Protein AF-A0A7J9XWD9-F1 (afdb_monomer_lite)

Radius of gyration: 28.14 Å; chains: 1; bounding box: 57×61×74 Å

Foldseek 3Di:
DVVVVVVVVVVVVVQQWDDDDPVPPDDIDHPPPDDDPCVPVVVVVVVVVVVVVVVPDPPPDDPPPDPPPPPPDPPDDPPPPPDPDPPDPDDDPVNDPQDLQKAWQQADPVGTDIDGVLVALEAEQDDDPPPCSLVSVLRRVVSCLVSQAQEAAEWLVCVDCSTNVVSCVVPQVSHNDHHHRDPVSLLVSLVVLVVLLVCQVVVNDPDQGAYEYEHPPVVVCCVDPCVVSNVVSSVSSVPCVSVSNYHYYD

Sequence (250 aa):
MLLLAALSAWLWSRRGLIMPRKTDGALPFQLRTMSADDSRIALAQRQAADVALASQQPVPQSLTWSPRYDYRNQQDIQTAQPAELPSVAPLAFRDLQLDPLSVYLGATEQGPVIRPWDQLLTLAISGQTGSGKTFTATSIVLQSLFAGHQVILCDPHAHNDESLAARLRPVHGLLSRPTAVTDREVAASVEAVERVLRDRAEGRSDDLRPVTLVLDEFSKVMRGSLAETVARILEGVAAEGRKLGVRAIL

pLDDT: mean 77.16, std 20.49, range [33.62, 98.25]

Secondary structure (DSSP, 8-state):
-HHHHHHHHHHHHTTTEEPPPTTS-PPPEEGGG--TTSTTHHHHHHHHHHHHHHTT------------------S-----PPP---------GGG----TTEEEEEEETTEEEEEEGGG-SEE-----TTSSHHHHHHHHHHHHHHTT-EEEEE-TTTTSTTSHHHHTGGGGGGSSSPPB-SHHHHHHHHHHHHHHHHHHHTT-------EEEEETTHHHHTTSTTHHHHHHHHHHHHHHHHHHTEEEE-

Structure (mmCIF, N/CA/C/O backbone):
data_AF-A0A7J9XWD9-F1
#
_entry.id   AF-A0A7J9XWD9-F1
#
loop_
_atom_site.group_PDB
_atom_site.id
_atom_site.type_symbol
_atom_site.label_atom_id
_atom_site.label_alt_id
_atom_site.label_comp_id
_atom_site.label_asym_id
_atom_site.label_entity_id
_atom_site.label_seq_id
_atom_site.pdbx_PDB_ins_code
_atom_site.Cartn_x
_atom_site.Cartn_y
_atom_site.Cartn_z
_atom_site.occupancy
_atom_site.B_iso_or_equiv
_atom_site.auth_seq_id
_atom_site.auth_comp_id
_atom_site.auth_asym_id
_atom_site.auth_atom_id
_atom_site.pdbx_PDB_model_num
ATOM 1 N N . MET A 1 1 ? -18.403 12.033 -38.854 1.00 51.69 1 MET A N 1
ATOM 2 C CA . MET A 1 1 ? -17.413 13.121 -38.638 1.00 51.69 1 MET A CA 1
ATOM 3 C C . MET A 1 1 ? -17.335 14.150 -39.772 1.00 51.69 1 MET A C 1
ATOM 5 O O . MET A 1 1 ? -17.151 15.317 -39.460 1.00 51.69 1 MET A O 1
ATOM 9 N N . LEU A 1 2 ? -17.512 13.789 -41.052 1.00 46.69 2 LEU A N 1
ATOM 10 C CA . LEU A 1 2 ? -17.419 14.739 -42.183 1.00 46.69 2 LEU A CA 1
ATOM 11 C C . LEU A 1 2 ? -18.504 15.841 -42.202 1.00 46.69 2 LEU A C 1
ATOM 13 O O . LEU A 1 2 ? -18.213 16.978 -42.560 1.00 46.69 2 LEU A O 1
ATOM 17 N N . LEU A 1 3 ? -19.723 15.549 -41.735 1.00 42.97 3 LEU A N 1
ATOM 18 C CA . LEU A 1 3 ? -20.836 16.516 -41.697 1.00 42.97 3 LEU A CA 1
ATOM 19 C C . LEU A 1 3 ? -20.657 17.644 -40.660 1.00 42.97 3 LEU A C 1
ATOM 21 O O . LEU A 1 3 ? -21.024 18.783 -40.930 1.00 42.97 3 LEU A O 1
ATOM 25 N N . LEU A 1 4 ? -20.028 17.365 -39.512 1.00 49.81 4 LEU A N 1
ATOM 26 C CA . LEU A 1 4 ? -19.753 18.367 -38.466 1.00 49.81 4 LEU A CA 1
ATOM 27 C C . LEU A 1 4 ? -18.641 19.350 -38.871 1.00 49.81 4 LEU A C 1
ATOM 29 O O . LEU A 1 4 ? -18.699 20.522 -38.508 1.00 49.81 4 LEU A O 1
ATOM 33 N N . ALA A 1 5 ? -17.663 18.895 -39.660 1.00 54.84 5 ALA A N 1
ATOM 34 C CA . ALA A 1 5 ? -16.595 19.746 -40.190 1.00 54.84 5 ALA A CA 1
ATOM 35 C C . ALA A 1 5 ? -17.082 20.667 -41.324 1.00 54.84 5 ALA A C 1
ATOM 37 O O . ALA A 1 5 ? -16.643 21.810 -41.429 1.00 54.84 5 ALA A O 1
ATOM 38 N N . ALA A 1 6 ? -18.023 20.196 -42.149 1.00 55.19 6 ALA A N 1
ATOM 39 C CA . ALA A 1 6 ? -18.622 21.009 -43.206 1.00 55.19 6 ALA A CA 1
ATOM 40 C C . ALA A 1 6 ? -19.555 22.097 -42.640 1.00 55.19 6 ALA A C 1
ATOM 42 O O . ALA A 1 6 ? -19.533 23.236 -43.110 1.00 55.19 6 ALA A O 1
ATOM 43 N N . LEU A 1 7 ? -20.325 21.779 -41.590 1.00 53.91 7 LEU A N 1
ATOM 44 C CA . LEU A 1 7 ? -21.228 22.739 -40.948 1.00 53.91 7 LEU A CA 1
ATOM 45 C C . LEU A 1 7 ? -20.462 23.854 -40.215 1.00 53.91 7 LEU A C 1
ATOM 47 O O . LEU A 1 7 ? -20.861 25.019 -40.274 1.00 53.91 7 LEU A O 1
ATOM 51 N N . SER A 1 8 ? -19.339 23.521 -39.566 1.00 57.66 8 SER A N 1
ATOM 52 C CA . SER A 1 8 ? -18.476 24.511 -38.915 1.00 57.66 8 SER A CA 1
ATOM 53 C C . SER A 1 8 ? -17.755 25.393 -39.936 1.00 57.66 8 SER A C 1
ATOM 55 O O . SER A 1 8 ? -17.785 26.610 -39.800 1.00 57.66 8 SER A O 1
ATOM 57 N N . ALA A 1 9 ? -17.215 24.845 -41.026 1.00 58.03 9 ALA A N 1
ATOM 58 C CA . ALA A 1 9 ? -16.616 25.663 -42.084 1.00 58.03 9 ALA A CA 1
ATOM 59 C C . ALA A 1 9 ? -17.626 26.655 -42.707 1.00 58.03 9 ALA A C 1
ATOM 61 O O . ALA A 1 9 ? -17.302 27.822 -42.945 1.00 58.03 9 ALA A O 1
ATOM 62 N N . TRP A 1 10 ? -18.878 26.224 -42.902 1.00 64.25 10 TRP A N 1
ATOM 63 C CA . TRP A 1 10 ? -19.932 27.064 -43.473 1.00 64.25 10 TRP A CA 1
ATOM 64 C C . TRP A 1 10 ? -20.366 28.210 -42.541 1.00 64.25 10 TRP A C 1
ATOM 66 O O . TRP A 1 10 ? -20.401 29.368 -42.969 1.00 64.25 10 TRP A O 1
ATOM 76 N N . LEU A 1 11 ? -20.617 27.922 -41.256 1.00 57.50 11 LEU A N 1
ATOM 77 C CA . LEU A 1 11 ? -21.014 28.915 -40.240 1.00 57.50 11 LEU A CA 1
ATOM 78 C C . LEU A 1 11 ? -19.964 30.019 -40.027 1.00 57.50 11 LEU A C 1
ATOM 80 O O . LEU A 1 11 ? -20.313 31.149 -39.679 1.00 57.50 11 LEU A O 1
ATOM 84 N N . TRP A 1 12 ? -18.688 29.710 -40.252 1.00 59.16 12 TRP A N 1
ATOM 85 C CA . TRP A 1 12 ? -17.579 30.634 -40.018 1.00 59.16 12 TRP A CA 1
ATOM 86 C C . TRP A 1 12 ? -17.291 31.518 -41.235 1.00 59.16 12 TRP A C 1
ATOM 88 O O . TRP A 1 12 ? -17.016 32.709 -41.066 1.00 59.16 12 TRP A O 1
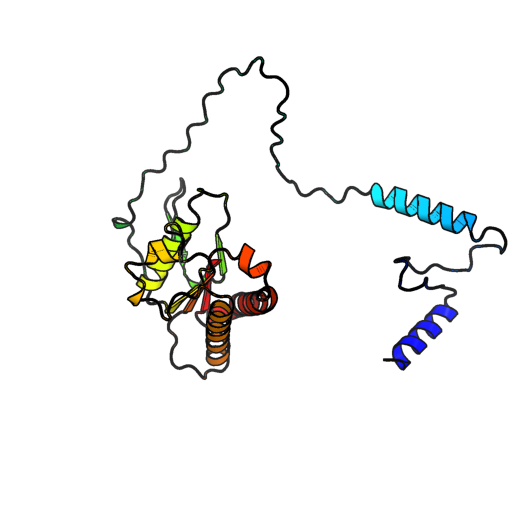ATOM 98 N N . SER A 1 13 ? -17.483 30.996 -42.455 1.00 59.72 13 SER A N 1
ATOM 99 C CA . SER A 1 13 ? -17.384 31.801 -43.684 1.00 59.72 13 SER A CA 1
ATOM 100 C C . SER A 1 13 ? -18.395 32.957 -43.705 1.00 59.72 13 SER A C 1
ATOM 102 O O . SER A 1 13 ? -18.056 34.074 -44.092 1.00 59.72 13 SER A O 1
ATOM 104 N N . ARG A 1 14 ? -19.606 32.747 -43.162 1.00 61.81 14 ARG A N 1
ATOM 105 C CA . ARG A 1 14 ? -20.630 33.799 -43.018 1.00 61.81 14 ARG A CA 1
ATOM 106 C C . ARG A 1 14 ? -20.246 34.916 -42.043 1.00 61.81 14 ARG A C 1
ATOM 108 O O . ARG A 1 14 ? -20.834 35.991 -42.109 1.00 61.81 14 ARG A O 1
ATOM 115 N N . ARG A 1 15 ? -19.273 34.688 -41.154 1.00 60.34 15 ARG A N 1
ATOM 116 C CA . ARG A 1 15 ? -18.757 35.686 -40.199 1.00 60.34 15 ARG A CA 1
ATOM 117 C C . ARG A 1 15 ? -17.450 36.344 -40.656 1.00 60.34 15 ARG A C 1
ATOM 119 O O . ARG A 1 15 ? -16.897 37.151 -39.914 1.00 60.34 15 ARG A O 1
ATOM 126 N N . GLY A 1 16 ? -16.969 36.023 -41.861 1.00 58.38 16 GLY A N 1
ATOM 127 C CA . GLY A 1 16 ? -15.747 36.600 -42.426 1.00 58.38 16 GLY A CA 1
ATOM 128 C C . GLY A 1 16 ? -14.473 36.221 -41.667 1.00 58.38 16 GLY A C 1
ATOM 129 O O . GLY A 1 16 ? -13.523 36.994 -41.681 1.00 58.38 16 GLY A O 1
ATOM 130 N N . LEU A 1 17 ? -14.462 35.078 -40.975 1.00 55.97 17 LEU A N 1
ATOM 131 C CA . LEU A 1 17 ? -13.309 34.563 -40.231 1.00 55.97 17 LEU A CA 1
ATOM 132 C C . LEU A 1 17 ? -12.547 33.541 -41.085 1.00 55.97 17 LEU A C 1
ATOM 134 O O . LEU A 1 17 ? -13.162 32.603 -41.594 1.00 55.97 17 LEU A O 1
ATOM 138 N N . ILE A 1 18 ? -11.223 33.683 -41.209 1.00 65.06 18 ILE A N 1
ATOM 139 C CA . ILE A 1 18 ? -10.358 32.654 -41.812 1.00 65.06 18 ILE A CA 1
ATOM 140 C C . ILE A 1 18 ? -9.718 31.820 -40.703 1.00 65.06 18 ILE A C 1
ATOM 142 O O . ILE A 1 18 ? -9.152 32.360 -39.754 1.00 65.06 18 ILE A O 1
ATOM 146 N N . MET A 1 19 ? -9.798 30.496 -40.846 1.00 58.03 19 MET A N 1
ATOM 147 C CA . MET A 1 19 ? -9.053 29.549 -40.020 1.00 58.03 19 MET A CA 1
ATOM 148 C C . MET A 1 19 ? -7.677 29.277 -40.645 1.00 58.03 19 MET A C 1
ATOM 150 O O . MET A 1 19 ? -7.616 28.927 -41.828 1.00 58.03 19 MET A O 1
ATOM 154 N N . PRO A 1 20 ? -6.581 29.387 -39.881 1.00 60.12 20 PRO A N 1
ATOM 155 C CA . PRO A 1 20 ? -5.271 28.926 -40.327 1.00 60.12 20 PRO A CA 1
ATOM 156 C C . PRO A 1 20 ? -5.228 27.391 -40.403 1.00 60.12 20 PRO A C 1
ATOM 158 O O . PRO A 1 20 ? -6.076 26.688 -39.842 1.00 60.12 20 PRO A O 1
ATOM 161 N N . ARG A 1 21 ? -4.252 26.845 -41.138 1.00 57.81 21 ARG A N 1
ATOM 162 C CA . ARG A 1 21 ? -4.077 25.389 -41.239 1.00 57.81 21 ARG A CA 1
ATOM 163 C C . ARG A 1 21 ? -3.773 24.818 -39.850 1.00 57.81 21 ARG A C 1
ATOM 165 O O . ARG A 1 21 ? -3.043 25.416 -39.067 1.00 57.81 21 ARG A O 1
ATOM 172 N N . LYS A 1 22 ? -4.330 23.635 -39.556 1.00 53.09 22 LYS A N 1
ATOM 173 C CA . LYS A 1 22 ? -4.248 22.957 -38.243 1.00 53.09 22 LYS A CA 1
ATOM 174 C C . LYS A 1 22 ? -2.826 22.781 -37.691 1.00 53.09 22 LYS A C 1
ATOM 176 O O . LYS A 1 22 ? -2.683 22.544 -36.500 1.00 53.09 22 LYS A O 1
ATOM 181 N N . THR A 1 23 ? -1.806 22.857 -38.536 1.00 46.03 23 THR A N 1
ATOM 182 C CA . THR A 1 23 ? -0.396 22.697 -38.168 1.00 46.03 23 THR A CA 1
ATOM 183 C C . THR A 1 23 ? 0.209 23.919 -37.485 1.00 46.03 23 THR A C 1
ATOM 185 O O . THR A 1 23 ? 1.231 23.779 -36.825 1.00 46.03 23 THR A O 1
ATOM 188 N N . ASP A 1 24 ? -0.418 25.092 -37.593 1.00 56.03 24 ASP A N 1
ATOM 189 C CA . ASP A 1 24 ? 0.285 26.355 -37.340 1.00 56.03 24 ASP A CA 1
ATOM 190 C C . ASP A 1 24 ? -0.111 27.003 -35.999 1.00 56.03 24 ASP A C 1
ATOM 192 O O . ASP A 1 24 ? 0.369 28.082 -35.666 1.00 56.03 24 ASP A O 1
ATOM 196 N N . GLY A 1 25 ? -1.012 26.375 -35.230 1.00 51.47 25 GLY A N 1
ATOM 197 C CA . GLY A 1 25 ? -1.416 26.812 -33.882 1.00 51.47 25 GLY A CA 1
ATOM 198 C C . GLY A 1 25 ? -2.098 28.187 -33.791 1.00 51.47 25 GLY A C 1
ATOM 199 O O . GLY A 1 25 ? -2.440 28.629 -32.698 1.00 51.47 25 GLY A O 1
ATOM 200 N N . ALA A 1 26 ? -2.304 28.871 -34.916 1.00 54.28 26 ALA A N 1
ATOM 201 C CA . ALA A 1 26 ? -2.820 30.231 -34.941 1.00 54.28 26 ALA A CA 1
ATOM 202 C C . ALA A 1 26 ? -4.341 30.292 -34.694 1.00 54.28 26 ALA A C 1
ATOM 204 O O . ALA A 1 26 ? -5.101 29.394 -35.066 1.00 54.28 26 ALA A O 1
ATOM 205 N N . LEU A 1 27 ? -4.795 31.382 -34.069 1.00 57.03 27 LEU A N 1
ATOM 206 C CA . LEU A 1 27 ? -6.212 31.636 -33.814 1.00 57.03 27 LEU A CA 1
ATOM 207 C C . LEU A 1 27 ? -6.900 32.257 -35.050 1.00 57.03 27 LEU A C 1
ATOM 209 O O . LEU A 1 27 ? -6.267 33.005 -35.800 1.00 57.03 27 LEU A O 1
ATOM 213 N N . PRO A 1 28 ? -8.194 31.973 -35.283 1.00 59.91 28 PRO A N 1
ATOM 214 C CA . PRO A 1 28 ? -8.951 32.553 -36.393 1.00 59.91 28 PRO A CA 1
ATOM 215 C C . PRO A 1 28 ? -9.163 34.066 -36.232 1.00 59.91 28 PRO A C 1
ATOM 217 O O . PRO A 1 28 ? -9.452 34.544 -35.136 1.00 59.91 28 PRO A O 1
ATOM 220 N N . PHE A 1 29 ? -9.094 34.816 -37.338 1.00 61.91 29 PHE A N 1
ATOM 221 C CA . PHE A 1 29 ? -9.234 36.283 -37.353 1.00 61.91 29 PHE A CA 1
ATOM 222 C C . PHE A 1 29 ? -10.165 36.784 -38.474 1.00 61.91 29 PHE A C 1
ATOM 224 O O . PHE A 1 29 ? -10.409 36.075 -39.454 1.00 61.91 29 PHE A O 1
ATOM 231 N N . GLN A 1 30 ? -10.746 37.984 -38.305 1.00 57.84 30 GLN A N 1
ATOM 232 C CA . GLN A 1 30 ? -11.754 38.554 -39.217 1.00 57.84 30 GLN A CA 1
ATOM 233 C C . GLN A 1 30 ? -11.115 39.306 -40.391 1.00 57.84 30 GLN A C 1
ATOM 235 O O . GLN A 1 30 ? -10.259 40.163 -40.197 1.00 57.84 30 GLN A O 1
ATOM 240 N N . LEU A 1 31 ? -11.595 39.042 -41.608 1.00 50.00 31 LEU A N 1
ATOM 241 C CA . LEU A 1 31 ? -11.065 39.600 -42.857 1.00 50.00 31 LEU A CA 1
ATOM 242 C C . LEU A 1 31 ? -11.444 41.067 -43.113 1.00 50.00 31 LEU A C 1
ATOM 244 O O . LEU A 1 31 ? -10.899 41.701 -44.010 1.00 50.00 31 LEU A O 1
ATOM 248 N N . ARG A 1 32 ? -12.412 41.616 -42.370 1.00 48.25 32 ARG A N 1
ATOM 249 C CA . ARG A 1 32 ? -13.052 42.904 -42.696 1.00 48.25 32 ARG A CA 1
ATOM 250 C C . ARG A 1 32 ? -12.204 44.152 -42.426 1.00 48.25 32 ARG A C 1
ATOM 252 O O . ARG A 1 32 ? -12.685 45.251 -42.674 1.00 48.25 32 ARG A O 1
ATOM 259 N N . THR A 1 33 ? -10.971 44.010 -41.951 1.00 50.22 33 THR A N 1
ATOM 260 C CA . THR A 1 33 ? -10.128 45.143 -41.535 1.00 50.22 33 THR A CA 1
ATOM 261 C C . THR A 1 33 ? -8.899 45.400 -42.413 1.00 50.22 33 THR A C 1
ATOM 263 O O . THR A 1 33 ? -8.059 46.187 -41.992 1.00 50.22 33 THR A O 1
ATOM 266 N N . MET A 1 34 ? -8.726 44.772 -43.587 1.00 49.97 34 MET A N 1
ATOM 267 C CA . MET A 1 34 ? -7.463 44.905 -44.347 1.00 49.97 34 MET A CA 1
ATOM 268 C C . MET A 1 34 ? -7.657 45.023 -45.867 1.00 49.97 34 MET A C 1
ATOM 270 O O . MET A 1 34 ? -8.419 44.261 -46.460 1.00 49.97 34 MET A O 1
ATOM 274 N N . SER A 1 35 ? -6.955 45.979 -46.490 1.00 51.91 35 SER A N 1
ATOM 275 C CA . SER A 1 35 ? -6.802 46.107 -47.946 1.00 51.91 35 SER A CA 1
ATOM 276 C C . SER A 1 35 ? -5.762 45.107 -48.476 1.00 51.91 35 SER A C 1
ATOM 278 O O . SER A 1 35 ? -4.935 44.585 -47.728 1.00 51.91 35 SER A O 1
ATOM 280 N N . ALA A 1 36 ? -5.851 44.786 -49.769 1.00 55.78 36 ALA A N 1
ATOM 281 C CA . ALA A 1 36 ? -5.285 43.572 -50.358 1.00 55.78 36 ALA A CA 1
ATOM 282 C C . ALA A 1 36 ? -3.741 43.478 -50.381 1.00 55.78 36 ALA A C 1
ATOM 284 O O . ALA A 1 36 ? -3.225 42.359 -50.398 1.00 55.78 36 ALA A O 1
ATOM 285 N N . ASP A 1 37 ? -3.005 44.590 -50.301 1.00 54.66 37 ASP A N 1
ATOM 286 C CA . ASP A 1 37 ? -1.550 44.590 -50.541 1.00 54.66 37 ASP A CA 1
ATOM 287 C C . ASP A 1 37 ? -0.671 44.470 -49.276 1.00 54.66 37 ASP A C 1
ATOM 289 O O . ASP A 1 37 ? 0.462 44.001 -49.362 1.00 54.66 37 ASP A O 1
ATOM 293 N N . ASP A 1 38 ? -1.199 44.741 -48.076 1.00 53.09 38 ASP A N 1
ATOM 294 C CA . ASP A 1 38 ? -0.419 44.713 -46.816 1.00 53.09 38 ASP A CA 1
ATOM 295 C C . ASP A 1 38 ? -0.468 43.362 -46.069 1.00 53.09 38 ASP A C 1
ATOM 297 O O . ASP A 1 38 ? 0.056 43.193 -44.962 1.00 53.09 38 ASP A O 1
ATOM 301 N N . SER A 1 39 ? -1.098 42.359 -46.681 1.00 57.09 39 SER A N 1
ATOM 302 C CA . SER A 1 39 ? -1.611 41.158 -46.010 1.00 57.09 39 SER A CA 1
ATOM 303 C C . SER A 1 39 ? -0.550 40.191 -45.466 1.00 57.09 39 SER A C 1
ATOM 305 O O . SER A 1 39 ? -0.852 39.405 -44.570 1.00 57.09 39 SER A O 1
ATOM 307 N N . ARG A 1 40 ? 0.703 40.249 -45.936 1.00 53.53 40 ARG A N 1
ATOM 308 C CA . ARG A 1 40 ? 1.789 39.383 -45.427 1.00 53.53 40 ARG A CA 1
ATOM 309 C C . ARG A 1 40 ? 2.661 40.056 -44.375 1.00 53.53 40 ARG A C 1
ATOM 311 O O . ARG A 1 40 ? 3.033 39.413 -43.397 1.00 53.53 40 ARG A O 1
ATOM 318 N N . ILE A 1 41 ? 2.954 41.342 -44.551 1.00 54.66 41 ILE A N 1
ATOM 319 C CA . ILE A 1 41 ? 3.830 42.094 -43.644 1.00 54.66 41 ILE A CA 1
ATOM 320 C C . ILE A 1 41 ? 3.073 42.417 -42.356 1.00 54.66 41 ILE A C 1
ATOM 322 O O . ILE A 1 41 ? 3.589 42.165 -41.269 1.00 54.66 41 ILE A O 1
ATOM 326 N N . ALA A 1 42 ? 1.818 42.859 -42.454 1.00 55.41 42 ALA A N 1
ATOM 327 C CA . ALA A 1 42 ? 1.020 43.165 -41.274 1.00 55.41 42 ALA A CA 1
ATOM 328 C C . ALA A 1 42 ? 0.650 41.904 -40.468 1.00 55.41 42 ALA A C 1
ATOM 330 O O . ALA A 1 42 ? 0.594 41.962 -39.242 1.00 55.41 42 ALA A O 1
ATOM 331 N N . LEU A 1 43 ? 0.469 40.745 -41.120 1.00 58.41 43 LEU A N 1
ATOM 332 C CA . LEU A 1 43 ? 0.254 39.467 -40.428 1.00 58.41 43 LEU A CA 1
ATOM 333 C C . LEU A 1 43 ? 1.520 39.011 -39.683 1.00 58.41 43 LEU A C 1
ATOM 335 O O . LEU A 1 43 ? 1.434 38.627 -38.519 1.00 58.41 43 LEU A O 1
ATOM 339 N N . ALA A 1 44 ? 2.693 39.119 -40.318 1.00 56.47 44 ALA A N 1
ATOM 340 C CA . ALA A 1 44 ? 3.974 38.774 -39.701 1.00 56.47 44 ALA A CA 1
ATOM 341 C C . ALA A 1 44 ? 4.337 39.717 -38.539 1.00 56.47 44 ALA A C 1
ATOM 343 O O . ALA A 1 44 ? 4.799 39.261 -37.497 1.00 56.47 44 ALA A O 1
ATOM 344 N N . GLN A 1 45 ? 4.078 41.021 -38.678 1.00 60.81 45 GLN A N 1
ATOM 345 C CA . GLN A 1 45 ? 4.316 42.003 -37.615 1.00 60.81 45 GLN A CA 1
ATOM 346 C C . GLN A 1 45 ? 3.367 41.816 -36.430 1.00 60.81 45 GLN A C 1
ATOM 348 O O . GLN A 1 45 ? 3.790 41.946 -35.284 1.00 60.81 45 GLN A O 1
ATOM 353 N N . ARG A 1 46 ? 2.104 41.454 -36.682 1.00 58.81 46 ARG A N 1
ATOM 354 C CA . ARG A 1 46 ? 1.133 41.182 -35.616 1.00 58.81 46 ARG A CA 1
ATOM 355 C C . ARG A 1 46 ? 1.437 39.869 -34.893 1.00 58.81 46 ARG A C 1
ATOM 357 O O . ARG A 1 46 ? 1.406 39.848 -33.672 1.00 58.81 46 ARG A O 1
ATOM 364 N N . GLN A 1 47 ? 1.853 38.825 -35.616 1.00 62.22 47 GLN A N 1
ATOM 365 C CA . GLN A 1 47 ? 2.354 37.587 -35.006 1.00 62.22 47 GLN A CA 1
ATOM 366 C C . GLN A 1 47 ? 3.629 37.819 -34.183 1.00 62.22 47 GLN A C 1
ATOM 368 O O . GLN A 1 47 ? 3.750 37.276 -33.090 1.00 62.22 47 GLN A O 1
ATOM 373 N N . ALA A 1 48 ? 4.556 38.655 -34.660 1.00 56.41 48 ALA A N 1
ATOM 374 C CA . ALA A 1 48 ? 5.751 39.018 -33.899 1.00 56.41 48 ALA A CA 1
ATOM 375 C C . ALA A 1 48 ? 5.409 39.819 -32.628 1.00 56.41 48 ALA A C 1
ATOM 377 O O . ALA A 1 48 ? 5.999 39.575 -31.577 1.00 56.41 48 ALA A O 1
ATOM 378 N N . ALA A 1 49 ? 4.428 40.725 -32.698 1.00 57.53 49 ALA A N 1
ATOM 379 C CA . ALA A 1 49 ? 3.946 41.478 -31.543 1.00 57.53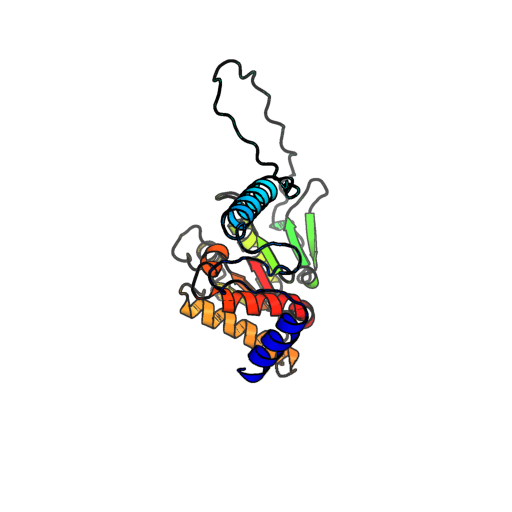 49 ALA A CA 1
ATOM 380 C C . ALA A 1 49 ? 3.209 40.585 -30.528 1.00 57.53 49 ALA A C 1
ATOM 382 O O . ALA A 1 49 ? 3.455 40.706 -29.331 1.00 57.53 49 ALA A O 1
ATOM 383 N N . ASP A 1 50 ? 2.379 39.645 -30.986 1.00 54.91 50 ASP A N 1
ATOM 384 C CA . ASP A 1 50 ? 1.645 38.718 -30.115 1.00 54.91 50 ASP A CA 1
ATOM 385 C C . ASP A 1 50 ? 2.581 37.697 -29.441 1.00 54.91 50 ASP A C 1
ATOM 387 O O . ASP A 1 50 ? 2.397 37.382 -28.267 1.00 54.91 50 ASP A O 1
ATOM 391 N N . VAL A 1 51 ? 3.642 37.237 -30.118 1.00 55.56 51 VAL A N 1
ATOM 392 C CA . VAL A 1 51 ? 4.697 36.395 -29.513 1.00 55.56 51 VAL A CA 1
ATOM 393 C C . VAL A 1 51 ? 5.547 37.192 -28.512 1.00 55.56 51 VAL A C 1
ATOM 395 O O . VAL A 1 51 ? 5.923 36.666 -27.460 1.00 55.56 51 VAL A O 1
ATOM 398 N N . ALA A 1 52 ? 5.809 38.474 -28.780 1.00 50.53 52 ALA A N 1
ATOM 399 C CA . ALA A 1 52 ? 6.515 39.360 -27.852 1.00 50.53 52 ALA A CA 1
ATOM 400 C C . ALA A 1 52 ? 5.668 39.718 -26.613 1.00 50.53 52 ALA A C 1
ATOM 402 O O . ALA A 1 52 ? 6.210 39.866 -25.522 1.00 50.53 52 ALA A O 1
ATOM 403 N N . LEU A 1 53 ? 4.340 39.795 -26.748 1.00 49.09 53 LEU A N 1
ATOM 404 C CA . LEU A 1 53 ? 3.405 40.003 -25.634 1.00 49.09 53 LEU A CA 1
ATOM 405 C C . LEU A 1 53 ? 3.137 38.716 -24.840 1.00 49.09 53 LEU A C 1
ATOM 407 O O . LEU A 1 53 ? 3.072 38.757 -23.612 1.00 49.09 53 LEU A O 1
ATOM 411 N N . ALA A 1 54 ? 3.041 37.561 -25.506 1.00 48.00 54 ALA A N 1
ATOM 412 C CA . ALA A 1 54 ? 2.872 36.262 -24.850 1.00 48.00 54 ALA A CA 1
ATOM 413 C C . ALA A 1 54 ? 4.114 35.837 -24.050 1.00 48.00 54 ALA A C 1
ATOM 415 O O . ALA A 1 54 ? 3.989 35.155 -23.036 1.00 48.00 54 ALA A O 1
ATOM 416 N N . SER A 1 55 ? 5.306 36.285 -24.455 1.00 44.88 55 SER A N 1
ATOM 417 C CA . SER A 1 55 ? 6.547 36.086 -23.694 1.00 44.88 55 SER A CA 1
ATOM 418 C C . SER A 1 55 ? 6.714 37.055 -22.512 1.00 44.88 55 SER A C 1
ATOM 420 O O . SER A 1 55 ? 7.652 36.897 -21.732 1.00 44.88 55 SER A O 1
ATOM 422 N N . GLN A 1 56 ? 5.794 38.013 -22.332 1.00 44.16 56 GLN A N 1
ATOM 423 C CA . GLN A 1 56 ? 5.835 39.017 -21.263 1.00 44.16 56 GLN A CA 1
ATOM 424 C C . GLN A 1 56 ? 4.671 38.956 -20.270 1.00 44.16 56 GLN A C 1
ATOM 426 O O . GLN A 1 56 ? 4.634 39.782 -19.361 1.00 44.16 56 GLN A O 1
ATOM 431 N N . GLN A 1 57 ? 3.739 38.001 -20.367 1.00 35.84 57 GLN A N 1
ATOM 432 C CA . GLN A 1 57 ? 2.784 37.815 -19.273 1.00 35.84 57 GLN A CA 1
ATOM 433 C C . GLN A 1 57 ? 3.464 37.067 -18.120 1.00 35.84 57 GLN A C 1
ATOM 435 O O . GLN A 1 57 ? 3.785 35.886 -18.278 1.00 35.84 57 GLN A O 1
ATOM 440 N N . PRO A 1 58 ? 3.675 37.698 -16.947 1.00 44.81 58 PRO A N 1
ATOM 441 C CA . PRO A 1 58 ? 4.011 36.947 -15.756 1.00 44.81 58 PRO A CA 1
ATOM 442 C C . PRO A 1 58 ? 2.776 36.117 -15.410 1.00 44.81 58 PRO A C 1
ATOM 444 O O . PRO A 1 58 ? 1.835 36.600 -14.782 1.00 44.81 58 PRO A O 1
ATOM 447 N N . VAL A 1 59 ? 2.765 34.851 -15.832 1.00 44.09 59 VAL A N 1
ATOM 448 C CA . VAL A 1 59 ? 1.982 33.829 -15.134 1.00 44.09 59 VAL A CA 1
ATOM 449 C C . VAL A 1 59 ? 2.335 34.024 -13.660 1.00 44.09 59 VAL A C 1
ATOM 451 O O . VAL A 1 59 ? 3.538 34.072 -13.377 1.00 44.09 59 VAL A O 1
ATOM 454 N N . PRO A 1 60 ? 1.365 34.243 -12.749 1.00 39.84 60 PRO A N 1
ATOM 455 C CA . PRO A 1 60 ? 1.668 34.473 -11.345 1.00 39.84 60 PRO A CA 1
ATOM 456 C C . PRO A 1 60 ? 2.552 33.319 -10.913 1.00 39.84 60 PRO A C 1
ATOM 458 O O . PRO A 1 60 ? 2.119 32.165 -10.919 1.00 39.84 60 PRO A O 1
ATOM 461 N N . GLN A 1 61 ? 3.833 33.625 -10.692 1.00 43.78 61 GLN A N 1
ATOM 462 C CA . GLN A 1 61 ? 4.797 32.602 -10.372 1.00 43.78 61 GLN A CA 1
ATOM 463 C C . GLN A 1 61 ? 4.254 31.959 -9.113 1.00 43.78 61 GLN A C 1
ATOM 465 O O . GLN A 1 61 ? 4.043 32.634 -8.104 1.00 43.78 61 GLN A O 1
ATOM 470 N N . SER A 1 62 ? 3.980 30.658 -9.202 1.00 42.44 62 SER A N 1
ATOM 471 C CA . SER A 1 62 ? 3.982 29.790 -8.037 1.00 42.44 62 SER A CA 1
ATOM 472 C C . SER A 1 62 ? 5.046 30.327 -7.090 1.00 42.44 62 SER A C 1
ATOM 474 O O . SER A 1 62 ? 6.185 30.513 -7.536 1.00 42.44 62 SER A O 1
ATOM 476 N N . LEU A 1 63 ? 4.681 30.613 -5.840 1.00 39.25 63 LEU A N 1
ATOM 477 C CA . LEU A 1 63 ? 5.640 30.838 -4.765 1.00 39.25 63 LEU A CA 1
ATOM 478 C C . LEU A 1 63 ? 6.448 29.545 -4.611 1.00 39.25 63 LEU A C 1
ATOM 480 O O . LEU A 1 63 ? 6.198 28.715 -3.745 1.00 39.25 63 LEU A O 1
ATOM 484 N N . THR A 1 64 ? 7.384 29.342 -5.528 1.00 39.84 64 THR A N 1
ATOM 485 C CA . THR A 1 64 ? 8.392 28.309 -5.465 1.00 39.84 64 THR A CA 1
ATOM 486 C C . THR A 1 64 ? 9.465 28.922 -4.599 1.00 39.84 64 THR A C 1
ATOM 488 O O . THR A 1 64 ? 10.331 29.660 -5.068 1.00 39.84 64 THR A O 1
ATOM 491 N N . TRP A 1 65 ? 9.363 28.662 -3.301 1.00 37.91 65 TRP A N 1
ATOM 492 C CA . TRP A 1 65 ? 10.500 28.819 -2.419 1.00 37.91 65 TRP A CA 1
ATOM 493 C C . TRP A 1 65 ? 11.559 27.808 -2.864 1.00 37.91 65 TRP A C 1
ATOM 495 O O . TRP A 1 65 ? 11.513 26.632 -2.516 1.00 37.91 65 TRP A O 1
ATOM 505 N N . SER A 1 66 ? 12.483 28.266 -3.700 1.00 35.53 66 SER A N 1
ATOM 506 C CA . SER A 1 66 ? 13.678 27.524 -4.072 1.00 35.53 66 SER A CA 1
ATOM 507 C C . SER A 1 66 ? 14.848 28.308 -3.494 1.00 35.53 66 SER A C 1
ATOM 509 O O . SER A 1 66 ? 15.190 29.351 -4.059 1.00 35.53 66 SER A O 1
ATOM 511 N N . PRO A 1 67 ? 15.454 27.885 -2.371 1.00 37.03 67 PRO A N 1
ATOM 512 C CA . PRO A 1 67 ? 16.675 28.517 -1.906 1.00 37.03 67 PRO A CA 1
ATOM 513 C C . PRO A 1 67 ? 17.738 28.266 -2.976 1.00 37.03 67 PRO A C 1
ATOM 515 O O . PRO A 1 67 ? 18.241 27.155 -3.142 1.00 37.03 67 PRO A O 1
ATOM 518 N N . ARG A 1 68 ? 18.025 29.292 -3.778 1.00 33.62 68 ARG A N 1
ATOM 519 C CA . ARG A 1 68 ? 19.196 29.296 -4.644 1.00 33.62 68 ARG A CA 1
ATOM 520 C C . ARG A 1 68 ? 20.379 29.555 -3.727 1.00 33.62 68 ARG A C 1
ATOM 522 O O . ARG A 1 68 ? 20.579 30.681 -3.287 1.00 33.62 68 ARG A O 1
ATOM 529 N N . TYR A 1 69 ? 21.131 28.508 -3.412 1.00 39.28 69 TYR A N 1
ATOM 530 C CA . TYR A 1 69 ? 22.475 28.685 -2.885 1.00 39.28 69 TYR A CA 1
ATOM 531 C C . TYR A 1 69 ? 23.329 29.230 -4.027 1.00 39.28 69 TYR A C 1
ATOM 533 O O . TYR A 1 69 ? 23.787 28.482 -4.890 1.00 39.28 69 TYR A O 1
ATOM 541 N N . ASP A 1 70 ? 23.476 30.552 -4.069 1.00 34.69 70 ASP A N 1
ATOM 542 C CA . ASP A 1 70 ? 24.505 31.189 -4.876 1.00 34.69 70 ASP A CA 1
ATOM 543 C C . ASP A 1 70 ? 25.856 30.760 -4.290 1.00 34.69 70 ASP A C 1
ATOM 545 O O . ASP A 1 70 ? 26.261 31.198 -3.213 1.00 34.69 70 ASP A O 1
ATOM 549 N N . TYR A 1 71 ? 26.557 29.862 -4.982 1.00 40.97 71 TYR A N 1
ATOM 550 C CA . TYR A 1 71 ? 27.973 29.593 -4.731 1.00 40.97 71 TYR A CA 1
ATOM 551 C C . TYR A 1 71 ? 28.784 30.780 -5.267 1.00 40.97 71 TYR A C 1
ATOM 553 O O . TYR A 1 71 ? 29.472 30.697 -6.285 1.00 40.97 71 TYR A O 1
ATOM 561 N N . ARG A 1 72 ? 28.664 31.933 -4.608 1.00 41.31 72 ARG A N 1
ATOM 562 C CA . ARG A 1 72 ? 29.466 33.116 -4.903 1.00 41.31 72 ARG A CA 1
ATOM 563 C C . ARG A 1 72 ? 29.850 33.802 -3.598 1.00 41.31 72 ARG A C 1
ATOM 565 O O . ARG A 1 72 ? 29.003 34.331 -2.894 1.00 41.31 72 ARG A O 1
ATOM 572 N N . ASN A 1 73 ? 31.159 33.789 -3.359 1.00 36.09 73 ASN A N 1
ATOM 573 C CA . ASN A 1 73 ? 31.921 34.322 -2.228 1.00 36.09 73 ASN A CA 1
ATOM 574 C C . ASN A 1 73 ? 32.072 33.387 -1.023 1.00 36.09 73 ASN A C 1
ATOM 576 O O . ASN A 1 73 ? 31.234 33.275 -0.140 1.00 36.09 73 ASN A O 1
ATOM 580 N N . GLN A 1 74 ? 33.244 32.756 -0.997 1.00 46.38 74 GLN A N 1
ATOM 581 C CA . GLN A 1 74 ? 33.784 31.923 0.071 1.00 46.38 74 GLN A CA 1
ATOM 582 C C . GLN A 1 74 ? 34.542 32.757 1.127 1.00 46.38 74 GLN A C 1
ATOM 584 O O . GLN A 1 74 ? 35.496 32.274 1.730 1.00 46.38 74 GLN A O 1
ATOM 589 N N . GLN A 1 75 ? 34.171 34.021 1.332 1.00 51.00 75 GLN A N 1
ATOM 590 C CA . GLN A 1 75 ? 34.801 34.896 2.321 1.00 51.00 75 GLN A CA 1
ATOM 591 C C . GLN A 1 75 ? 33.694 35.561 3.145 1.00 51.00 75 GLN A C 1
ATOM 593 O O . GLN A 1 75 ? 32.807 36.192 2.580 1.00 51.00 75 GLN A O 1
ATOM 598 N N . ASP A 1 76 ? 33.758 35.331 4.459 1.00 48.22 76 ASP A N 1
ATOM 599 C CA . ASP A 1 76 ? 32.846 35.759 5.532 1.00 48.22 76 ASP A CA 1
ATOM 600 C C . ASP A 1 76 ? 31.572 34.925 5.765 1.00 48.22 76 ASP A C 1
ATOM 602 O O . ASP A 1 76 ? 30.458 35.439 5.830 1.00 48.22 76 ASP A O 1
ATOM 606 N N . ILE A 1 77 ? 31.736 33.620 6.021 1.00 48.19 77 ILE A N 1
ATOM 607 C CA . ILE A 1 77 ? 30.742 32.867 6.804 1.00 48.19 77 ILE A CA 1
ATOM 608 C C . ILE A 1 77 ? 31.085 33.058 8.285 1.00 48.19 77 ILE A C 1
ATOM 610 O O . ILE A 1 77 ? 31.887 32.317 8.854 1.00 48.19 77 ILE A O 1
ATOM 614 N N . GLN A 1 78 ? 30.470 34.057 8.921 1.00 52.16 78 GLN A N 1
ATOM 615 C CA . GLN A 1 78 ? 30.243 33.995 10.363 1.00 52.16 78 GLN A CA 1
ATOM 616 C C . GLN A 1 78 ? 29.368 32.771 10.632 1.00 52.16 78 GLN A C 1
ATOM 618 O O . GLN A 1 78 ? 28.308 32.605 10.030 1.00 52.16 78 GLN A O 1
ATOM 623 N N . THR A 1 79 ? 29.853 31.887 11.497 1.00 47.38 79 THR A N 1
ATOM 624 C CA . THR A 1 79 ? 29.214 30.642 11.919 1.00 47.38 79 THR A CA 1
ATOM 625 C C . THR A 1 79 ? 27.853 30.950 12.545 1.00 47.38 79 THR A C 1
ATOM 627 O O . THR A 1 79 ? 27.740 31.162 13.750 1.00 47.38 79 THR A O 1
ATOM 630 N N . ALA A 1 80 ? 26.801 31.005 11.727 1.00 52.81 80 ALA A N 1
ATOM 631 C CA . ALA A 1 80 ? 25.438 30.971 12.222 1.00 52.81 80 ALA A CA 1
ATOM 632 C C . ALA A 1 80 ? 25.247 29.609 12.897 1.00 52.81 80 ALA A C 1
ATOM 634 O O . ALA A 1 80 ? 25.347 28.560 12.256 1.00 52.81 80 ALA A O 1
ATOM 635 N N . GLN A 1 81 ? 25.055 29.641 14.212 1.00 47.94 81 GLN A N 1
ATOM 636 C CA . GLN A 1 81 ? 24.753 28.475 15.029 1.00 47.94 81 GLN A CA 1
ATOM 637 C C . GLN A 1 81 ? 23.540 27.759 14.404 1.00 47.94 81 GLN A C 1
ATOM 639 O O . GLN A 1 81 ? 22.527 28.422 14.158 1.00 47.94 81 GLN A O 1
ATOM 644 N N . PRO A 1 82 ? 23.631 26.458 14.060 1.00 52.50 82 PRO A N 1
ATOM 645 C CA . PRO A 1 82 ? 22.506 25.746 13.469 1.00 52.50 82 PRO A CA 1
ATOM 646 C C . PRO A 1 82 ? 21.318 25.850 14.421 1.00 52.50 82 PRO A C 1
ATOM 648 O O . PRO A 1 82 ? 21.468 25.595 15.615 1.00 52.50 82 PRO A O 1
ATOM 651 N N . ALA A 1 83 ? 20.164 26.271 13.896 1.00 58.06 83 ALA A N 1
ATOM 652 C CA . ALA A 1 83 ? 18.925 26.301 14.657 1.00 58.06 83 ALA A CA 1
ATOM 653 C C . ALA A 1 83 ? 18.732 24.924 15.304 1.00 58.06 83 ALA A C 1
ATOM 655 O O . ALA A 1 83 ? 18.706 23.911 14.600 1.00 58.06 83 ALA A O 1
ATOM 656 N N . GLU A 1 84 ? 18.672 24.888 16.636 1.00 47.81 84 GLU A N 1
ATOM 657 C CA . GLU A 1 84 ? 18.394 23.663 17.374 1.00 47.81 84 GLU A CA 1
ATOM 658 C C . GLU A 1 84 ? 17.043 23.140 16.889 1.00 47.81 84 GLU A C 1
ATOM 660 O O . GLU A 1 84 ? 16.008 23.784 17.071 1.00 47.81 84 GLU A O 1
ATOM 665 N N . LEU A 1 85 ? 17.060 21.998 16.197 1.00 50.47 85 LEU A N 1
ATOM 666 C CA . LEU A 1 85 ? 15.826 21.315 15.844 1.00 50.47 85 LEU A CA 1
ATOM 667 C C . LEU A 1 85 ? 15.100 20.996 17.157 1.00 50.47 85 LEU A C 1
ATOM 669 O O . LEU A 1 85 ? 15.747 20.507 18.089 1.00 50.47 85 LEU A O 1
ATOM 673 N N . PRO A 1 86 ? 13.786 21.255 17.251 1.00 53.28 86 PRO A N 1
ATOM 674 C CA . PRO A 1 86 ? 13.015 20.904 18.430 1.00 53.28 86 PRO A CA 1
ATOM 675 C C . PRO A 1 86 ? 13.234 19.421 18.735 1.00 53.28 86 PRO A C 1
ATOM 677 O O . PRO A 1 86 ? 12.963 18.542 17.913 1.00 53.28 86 PRO A O 1
ATOM 680 N N . SER A 1 87 ? 13.783 19.151 19.919 1.00 51.06 87 SER A N 1
ATOM 681 C CA . SER A 1 87 ? 13.987 17.802 20.433 1.00 51.06 87 SER A CA 1
ATOM 682 C C . SER A 1 87 ? 12.619 17.206 20.755 1.00 51.06 87 SER A C 1
ATOM 684 O O . SER A 1 87 ? 12.090 17.362 21.856 1.00 51.06 87 SER A O 1
ATOM 686 N N . VAL A 1 88 ? 11.998 16.561 19.768 1.00 57.72 88 VAL A N 1
ATOM 687 C CA . VAL A 1 88 ? 10.827 15.722 20.015 1.00 57.72 88 VAL A CA 1
ATOM 688 C C . VAL A 1 88 ? 11.337 14.502 20.772 1.00 57.72 88 VAL A C 1
ATOM 690 O O . VAL A 1 88 ? 12.138 13.731 20.238 1.00 57.72 88 VAL A O 1
ATOM 693 N N . ALA A 1 89 ? 10.912 14.341 22.028 1.00 55.28 89 ALA A N 1
ATOM 694 C CA . ALA A 1 89 ? 11.252 13.163 22.816 1.00 55.28 89 ALA A CA 1
ATOM 695 C C . ALA A 1 89 ? 10.915 11.903 21.993 1.00 55.28 89 ALA A C 1
ATOM 697 O O . ALA A 1 89 ? 9.793 11.803 21.485 1.00 55.28 89 ALA A O 1
ATOM 698 N N . PRO A 1 90 ? 11.862 10.965 21.808 1.00 57.03 90 PRO A N 1
ATOM 699 C CA . PRO A 1 90 ? 11.637 9.808 20.961 1.00 57.03 90 PRO A CA 1
ATOM 700 C C . PRO A 1 90 ? 10.546 8.946 21.589 1.00 57.03 90 PRO A C 1
ATOM 702 O O . PRO A 1 90 ? 10.768 8.254 22.581 1.00 57.03 90 PRO A O 1
ATOM 705 N N . LEU A 1 91 ? 9.349 9.002 21.012 1.00 59.91 91 LEU A N 1
ATOM 706 C CA . LEU A 1 91 ? 8.265 8.115 21.385 1.00 59.91 91 LEU A CA 1
ATOM 707 C C . LEU A 1 91 ? 8.578 6.748 20.774 1.00 59.91 91 LEU A C 1
ATOM 709 O O . LEU A 1 91 ? 8.614 6.598 19.551 1.00 59.91 91 LEU A O 1
ATOM 713 N N . ALA A 1 92 ? 8.897 5.761 21.613 1.00 65.94 92 ALA A N 1
ATOM 714 C CA . ALA A 1 92 ? 9.227 4.440 21.106 1.00 65.94 92 ALA A CA 1
ATOM 715 C C . ALA A 1 92 ? 7.958 3.776 20.561 1.00 65.94 92 ALA A C 1
ATOM 717 O O . ALA A 1 92 ? 6.895 3.844 21.171 1.00 65.94 92 ALA A O 1
ATOM 718 N N . PHE A 1 93 ? 8.071 3.082 19.427 1.00 63.28 93 PHE A N 1
ATOM 719 C CA . PHE A 1 93 ? 6.923 2.440 18.776 1.00 63.28 93 PHE A CA 1
ATOM 720 C C . PHE A 1 93 ? 6.179 1.454 19.697 1.00 63.28 93 PHE A C 1
ATOM 722 O O . PHE A 1 93 ? 4.969 1.313 19.599 1.00 63.28 93 PHE A O 1
ATOM 729 N N . ARG A 1 94 ? 6.889 0.812 20.636 1.00 64.94 94 ARG A N 1
ATOM 730 C CA . ARG A 1 94 ? 6.307 -0.080 21.659 1.00 64.94 94 ARG A CA 1
ATOM 731 C C . ARG A 1 94 ? 5.370 0.618 22.648 1.00 64.94 94 ARG A C 1
ATOM 733 O O . ARG A 1 94 ? 4.542 -0.049 23.255 1.00 64.94 94 ARG A O 1
ATOM 740 N N . ASP A 1 95 ? 5.524 1.927 22.814 1.00 69.94 95 ASP A N 1
ATOM 741 C CA . ASP A 1 95 ? 4.741 2.727 23.752 1.00 69.94 95 ASP A CA 1
ATOM 742 C C . ASP A 1 95 ? 3.500 3.323 23.060 1.00 69.94 95 ASP A C 1
ATOM 744 O O . ASP A 1 95 ? 2.637 3.908 23.715 1.00 69.94 95 ASP A O 1
ATOM 748 N N . LEU A 1 96 ? 3.376 3.148 21.734 1.00 71.94 96 LEU A N 1
ATOM 749 C CA . LEU A 1 96 ? 2.156 3.461 20.998 1.00 71.94 96 LEU A CA 1
ATOM 750 C C . LEU A 1 96 ? 1.097 2.400 21.287 1.00 71.94 96 LEU A C 1
ATOM 752 O O . LEU A 1 96 ? 1.209 1.247 20.871 1.00 71.94 96 LEU A O 1
ATOM 756 N N . GLN A 1 97 ? 0.013 2.817 21.935 1.00 78.31 97 GLN A N 1
ATOM 757 C CA . GLN A 1 97 ? -1.230 2.055 21.925 1.00 78.31 97 GLN A CA 1
ATOM 758 C C . GLN A 1 97 ? -1.877 2.210 20.547 1.00 78.31 97 GLN A C 1
ATOM 760 O O . GLN A 1 97 ? -2.569 3.188 20.274 1.00 78.31 97 GLN A O 1
ATOM 765 N N . LEU A 1 98 ? -1.585 1.265 19.655 1.00 81.44 98 LEU A N 1
ATOM 766 C CA . LEU A 1 98 ? -2.165 1.232 18.318 1.00 81.44 98 LEU A CA 1
ATOM 767 C C . LEU A 1 98 ? -3.602 0.705 18.391 1.00 81.44 98 LEU A C 1
ATOM 769 O O . LEU A 1 98 ? -3.836 -0.436 18.788 1.00 81.44 98 LEU A O 1
ATOM 773 N N . ASP A 1 99 ? -4.556 1.535 17.980 1.00 86.69 99 ASP A N 1
ATOM 774 C CA . ASP A 1 99 ? -5.941 1.132 17.733 1.00 86.69 99 ASP A CA 1
ATOM 775 C C . ASP A 1 99 ? -6.061 0.614 16.285 1.00 86.69 99 ASP A C 1
ATOM 777 O O . ASP A 1 99 ? -5.717 1.368 15.369 1.00 86.69 99 ASP A O 1
ATOM 781 N N . PRO A 1 100 ? -6.564 -0.618 16.046 1.00 88.62 100 PRO A N 1
ATOM 782 C CA . PRO A 1 100 ? -6.814 -1.165 14.707 1.00 88.62 100 PRO A CA 1
ATOM 783 C C . PRO A 1 100 ? -7.652 -0.269 13.783 1.00 88.62 100 PRO A C 1
ATOM 785 O O . PRO A 1 100 ? -7.556 -0.389 12.563 1.00 88.62 100 PRO A O 1
ATOM 788 N N . LEU A 1 101 ? -8.467 0.638 14.329 1.00 90.00 101 LEU A N 1
ATOM 789 C CA . LEU A 1 101 ? -9.286 1.575 13.553 1.00 90.00 101 LEU A CA 1
ATOM 790 C C . LEU A 1 101 ? -8.530 2.845 13.128 1.00 90.00 101 LEU A C 1
ATOM 792 O O . LEU A 1 101 ? -9.055 3.663 12.364 1.00 90.00 101 LEU A O 1
ATOM 796 N N . SER A 1 102 ? -7.286 2.999 13.578 1.00 92.31 102 SER A N 1
ATOM 797 C CA . SER A 1 102 ? -6.470 4.187 13.370 1.00 92.31 102 SER A CA 1
ATOM 798 C C . SER A 1 102 ? -5.061 3.858 12.881 1.00 92.31 102 SER A C 1
ATOM 800 O O . SER A 1 102 ? -4.592 2.722 12.927 1.00 92.31 102 SER A O 1
ATOM 802 N N . VAL A 1 103 ? -4.374 4.892 12.414 1.00 93.25 103 VAL A N 1
ATOM 803 C CA . VAL A 1 103 ? -2.994 4.835 11.959 1.00 93.25 103 VAL A CA 1
ATOM 804 C C . VAL A 1 103 ? -2.208 6.003 12.525 1.00 93.25 103 VAL A C 1
ATOM 806 O O . VAL A 1 103 ? -2.625 7.164 12.479 1.00 93.25 103 VAL A O 1
ATOM 809 N N . TYR A 1 104 ? -1.045 5.672 13.061 1.00 92.94 104 TYR A N 1
ATOM 810 C CA . TYR A 1 104 ? -0.024 6.589 13.521 1.00 92.94 104 TYR A CA 1
ATOM 811 C C . TYR A 1 104 ? 0.864 7.021 12.349 1.00 92.94 104 TYR A C 1
ATOM 813 O O . TYR A 1 104 ? 1.482 6.189 11.677 1.00 92.94 104 TYR A O 1
ATOM 821 N N . LEU A 1 105 ? 0.943 8.334 12.126 1.00 91.88 105 LEU A N 1
ATOM 822 C CA . LEU A 1 105 ? 1.689 8.960 11.030 1.00 91.88 105 LEU A CA 1
ATOM 823 C C . LEU A 1 105 ? 3.020 9.579 11.466 1.00 91.88 105 LEU A C 1
ATOM 825 O O . LEU A 1 105 ? 3.824 9.953 10.616 1.00 91.88 105 LEU A O 1
ATOM 829 N N . GLY A 1 106 ? 3.259 9.697 12.770 1.00 90.12 106 GLY A N 1
ATOM 830 C CA . GLY A 1 106 ? 4.454 10.325 13.324 1.00 90.12 106 GLY A CA 1
ATOM 831 C C . GLY A 1 106 ? 4.135 11.178 14.544 1.00 90.12 106 GLY A C 1
ATOM 832 O O . GLY A 1 106 ? 3.044 11.105 15.106 1.00 90.12 106 GLY A O 1
ATOM 833 N N . ALA A 1 107 ? 5.090 12.001 14.962 1.00 88.62 107 ALA A N 1
ATOM 834 C CA . ALA A 1 107 ? 4.921 12.947 16.056 1.00 88.62 107 ALA A CA 1
ATOM 835 C C . ALA A 1 107 ? 5.327 14.354 15.613 1.00 88.62 107 ALA A C 1
ATOM 837 O O . ALA A 1 107 ? 6.224 14.530 14.792 1.00 88.62 107 ALA A O 1
ATOM 838 N N . THR A 1 108 ? 4.648 15.342 16.178 1.00 88.19 108 THR A N 1
ATOM 839 C CA . THR A 1 108 ? 4.980 16.767 16.080 1.00 88.19 108 THR A CA 1
ATOM 840 C C . THR A 1 108 ? 5.312 17.290 17.475 1.00 88.19 108 THR A C 1
ATOM 842 O O . THR A 1 108 ? 5.172 16.564 18.459 1.00 88.19 108 THR A O 1
ATOM 845 N N . GLU A 1 109 ? 5.671 18.567 17.593 1.00 86.00 109 GLU A N 1
ATOM 846 C CA . GLU A 1 109 ? 5.790 19.243 18.896 1.00 86.00 109 GLU A CA 1
ATOM 847 C C . GLU A 1 109 ? 4.494 19.173 19.723 1.00 86.00 109 GLU A C 1
ATOM 849 O O . GLU A 1 109 ? 4.533 19.174 20.949 1.00 86.00 109 GLU A O 1
ATOM 854 N N . GLN A 1 110 ? 3.341 19.060 19.056 1.00 88.00 110 GLN A N 1
ATOM 855 C CA . GLN A 1 110 ? 2.026 18.941 19.690 1.00 88.00 110 GLN A CA 1
ATOM 856 C C . GLN A 1 110 ? 1.693 17.502 20.117 1.00 88.00 110 GLN A C 1
ATOM 858 O O . GLN A 1 110 ? 0.628 17.256 20.680 1.00 88.00 110 GLN A O 1
ATOM 863 N N . GLY A 1 111 ? 2.589 16.547 19.850 1.00 84.75 111 GLY A N 1
ATOM 864 C CA . GLY A 1 111 ? 2.414 15.136 20.172 1.00 84.75 111 GLY A CA 1
ATOM 865 C C . GLY A 1 111 ? 2.130 14.250 18.951 1.00 84.75 111 GLY A C 1
ATOM 866 O O . GLY A 1 111 ? 2.410 14.638 17.808 1.00 84.75 111 GLY A O 1
ATOM 867 N N . PRO A 1 112 ? 1.634 13.019 19.179 1.00 89.12 112 PRO A N 1
ATOM 868 C CA . PRO A 1 112 ? 1.448 12.025 18.130 1.00 89.12 112 PRO A CA 1
ATOM 869 C C . PRO A 1 112 ? 0.348 12.431 17.140 1.00 89.12 112 PRO A C 1
ATOM 871 O O . PRO A 1 112 ? -0.736 12.872 17.517 1.00 89.12 112 PRO A O 1
ATOM 874 N N . VAL A 1 113 ? 0.610 12.220 15.853 1.00 90.81 113 VAL A N 1
ATOM 875 C CA . VAL A 1 113 ? -0.355 12.405 14.770 1.00 90.81 113 VAL A CA 1
ATOM 876 C C . VAL A 1 113 ? -0.983 11.055 14.459 1.00 90.81 113 VAL A C 1
ATOM 878 O O . VAL A 1 113 ? -0.379 10.211 13.801 1.00 90.81 113 VAL A O 1
ATOM 881 N N . ILE A 1 114 ? -2.209 10.859 14.939 1.00 91.88 114 ILE A N 1
ATOM 882 C CA . ILE A 1 114 ? -3.010 9.653 14.705 1.00 91.88 114 ILE A CA 1
ATOM 883 C C . ILE A 1 114 ? -4.256 10.044 13.911 1.00 91.88 114 ILE A C 1
ATOM 885 O O . ILE A 1 114 ? -4.870 11.088 14.170 1.00 91.88 114 ILE A O 1
ATOM 889 N N . ARG A 1 115 ? -4.624 9.235 12.916 1.00 92.94 115 ARG A N 1
ATOM 890 C CA . ARG A 1 115 ? -5.821 9.442 12.092 1.00 92.94 115 ARG A CA 1
ATOM 891 C C . ARG A 1 115 ? -6.615 8.146 11.945 1.00 92.94 115 ARG A C 1
ATOM 893 O O . ARG A 1 115 ? -6.009 7.084 11.894 1.00 92.94 115 ARG A O 1
ATOM 900 N N . PRO A 1 116 ? -7.951 8.204 11.855 1.00 91.94 116 PRO A N 1
ATOM 901 C CA . PRO A 1 116 ? -8.748 7.059 11.432 1.00 91.94 116 PRO A CA 1
ATOM 902 C C . PRO A 1 116 ? -8.357 6.590 10.024 1.00 91.94 116 PRO A C 1
ATOM 904 O O . PRO A 1 116 ? -8.049 7.412 9.156 1.00 91.94 116 PRO A O 1
ATOM 907 N N . TRP A 1 117 ? -8.426 5.284 9.762 1.00 90.62 117 TRP A N 1
ATOM 908 C CA . TRP A 1 117 ? -8.125 4.744 8.428 1.00 90.62 117 TRP A CA 1
ATOM 909 C C . TRP A 1 117 ? -9.047 5.273 7.326 1.00 90.62 117 TRP A C 1
ATOM 911 O O . TRP A 1 117 ? -8.636 5.346 6.169 1.00 90.62 117 TRP A O 1
ATOM 921 N N . ASP A 1 118 ? -10.283 5.647 7.662 1.00 87.00 118 ASP A N 1
ATOM 922 C CA . ASP A 1 118 ? -11.268 6.154 6.701 1.00 87.00 118 ASP A CA 1
ATOM 923 C C . ASP A 1 118 ? -10.954 7.575 6.194 1.00 87.00 118 ASP A C 1
ATOM 925 O O . ASP A 1 118 ? -11.553 8.020 5.214 1.00 87.00 118 ASP A O 1
ATOM 929 N N . GLN A 1 119 ? -9.993 8.257 6.828 1.00 86.75 119 GLN A N 1
ATOM 930 C CA . GLN A 1 119 ? -9.459 9.553 6.402 1.00 86.75 119 GLN A CA 1
ATOM 931 C C . GLN A 1 119 ? -8.203 9.421 5.527 1.00 86.75 119 GLN A C 1
ATOM 933 O O . GLN A 1 119 ? -7.788 10.405 4.919 1.00 86.75 119 GLN A O 1
ATOM 938 N N . LEU A 1 120 ? -7.605 8.227 5.429 1.00 85.81 120 LEU A N 1
ATOM 939 C CA . LEU A 1 120 ? -6.415 7.956 4.614 1.00 85.81 120 LEU A CA 1
ATOM 940 C C . LEU A 1 120 ? -6.725 6.964 3.491 1.00 85.81 120 LEU A C 1
ATOM 942 O O . LEU A 1 120 ? -6.312 5.804 3.515 1.00 85.81 120 LEU A O 1
ATOM 946 N N . LEU A 1 121 ? -7.463 7.442 2.488 1.00 86.00 121 LEU A N 1
ATOM 947 C CA . LEU A 1 121 ? -7.825 6.649 1.307 1.00 86.00 121 LEU A CA 1
ATOM 948 C C . LEU A 1 121 ? -6.658 6.508 0.333 1.00 86.00 121 LEU A C 1
ATOM 950 O O . LEU A 1 121 ? -6.407 5.437 -0.210 1.00 86.00 121 LEU A O 1
ATOM 954 N N . THR A 1 122 ? -5.930 7.595 0.107 1.00 89.88 122 THR A N 1
ATOM 955 C CA . THR A 1 122 ? -4.717 7.599 -0.707 1.00 89.88 122 THR A CA 1
ATOM 956 C C . THR A 1 122 ? -3.680 8.443 0.004 1.00 89.88 122 THR A C 1
ATOM 958 O O . THR A 1 122 ? -3.907 9.623 0.264 1.00 89.88 122 THR A O 1
ATOM 961 N N . LEU A 1 123 ? -2.560 7.821 0.352 1.00 92.50 123 LEU A N 1
ATOM 962 C CA . LEU A 1 123 ? -1.446 8.468 1.024 1.00 92.50 123 LEU A CA 1
ATOM 963 C C . LEU A 1 123 ? -0.231 8.432 0.106 1.00 92.50 123 LEU A C 1
ATOM 965 O O . LEU A 1 123 ? 0.210 7.354 -0.270 1.00 92.50 123 LEU A O 1
ATOM 969 N N . ALA A 1 124 ? 0.319 9.601 -0.209 1.00 93.12 124 ALA A N 1
ATOM 970 C CA . ALA A 1 124 ? 1.581 9.716 -0.927 1.00 93.12 124 ALA A CA 1
ATOM 971 C C . ALA A 1 124 ? 2.706 10.090 0.044 1.00 93.12 124 ALA A C 1
ATOM 973 O O . ALA A 1 124 ? 2.588 11.063 0.794 1.00 93.12 124 ALA A O 1
ATOM 974 N N . ILE A 1 125 ? 3.802 9.336 0.015 1.00 93.12 125 ILE A N 1
ATOM 975 C CA . ILE A 1 125 ? 4.984 9.550 0.848 1.00 93.12 125 ILE A CA 1
ATOM 976 C C . ILE A 1 125 ? 6.107 10.102 -0.034 1.00 93.12 125 ILE A C 1
ATOM 978 O O . ILE A 1 125 ? 6.873 9.378 -0.664 1.00 93.12 125 ILE A O 1
ATOM 982 N N . SER A 1 126 ? 6.239 11.427 -0.057 1.00 90.94 126 SER A N 1
ATOM 983 C CA . SER A 1 126 ? 7.276 12.123 -0.826 1.00 90.94 126 SER A CA 1
ATOM 984 C C . SER A 1 126 ? 8.415 12.632 0.056 1.00 90.94 126 SER A C 1
ATOM 986 O O . SER A 1 126 ? 8.200 13.036 1.195 1.00 90.94 126 SER A O 1
ATOM 988 N N . GLY A 1 127 ? 9.627 12.687 -0.492 1.00 88.62 127 GLY A N 1
ATOM 989 C CA . GLY A 1 127 ? 10.805 13.190 0.212 1.00 88.62 127 GLY A CA 1
ATOM 990 C C . GLY A 1 127 ? 12.104 12.851 -0.513 1.00 88.62 127 GLY A C 1
ATOM 991 O O . GLY A 1 127 ? 12.136 11.986 -1.394 1.00 88.62 127 GLY A O 1
ATOM 992 N N . GLN A 1 128 ? 13.192 13.523 -0.145 1.00 87.81 128 GLN A N 1
ATOM 993 C CA . GLN A 1 128 ? 14.517 13.254 -0.710 1.00 87.81 128 GLN A CA 1
ATOM 994 C C . GLN A 1 128 ? 15.032 11.862 -0.309 1.00 87.81 128 GLN A C 1
ATOM 996 O O . GLN A 1 128 ? 14.515 11.210 0.605 1.00 87.81 128 GLN A O 1
ATOM 1001 N N . THR A 1 129 ? 16.029 11.346 -1.023 1.00 84.81 129 THR A N 1
ATOM 1002 C CA . THR A 1 129 ? 16.709 10.103 -0.629 1.00 84.81 129 THR A CA 1
ATOM 1003 C C . THR A 1 129 ? 17.256 10.240 0.793 1.00 84.81 129 THR A C 1
ATOM 1005 O O . THR A 1 129 ? 17.776 11.289 1.159 1.00 84.81 129 THR A O 1
ATOM 1008 N N . GLY A 1 130 ? 17.075 9.207 1.618 1.00 84.69 130 GLY A N 1
ATOM 1009 C CA . GLY A 1 130 ? 17.469 9.240 3.031 1.00 84.69 130 GLY A CA 1
ATOM 1010 C C . GLY A 1 130 ? 16.500 9.968 3.975 1.00 84.69 130 GLY A C 1
ATOM 1011 O O . GLY A 1 130 ? 16.698 9.908 5.181 1.00 84.69 130 GLY A O 1
ATOM 1012 N N . SER A 1 131 ? 15.405 10.574 3.491 1.00 86.94 131 SER A N 1
ATOM 1013 C CA . SER A 1 131 ? 14.444 11.299 4.348 1.00 86.94 131 SER A CA 1
ATOM 1014 C C . SER A 1 131 ? 13.508 10.403 5.179 1.00 86.94 131 SER A C 1
ATOM 1016 O O . SER A 1 131 ? 12.540 10.893 5.751 1.00 86.94 131 SER A O 1
ATOM 1018 N N . GLY A 1 132 ? 13.722 9.083 5.184 1.00 88.75 132 GLY A N 1
ATOM 1019 C CA . GLY A 1 132 ? 12.893 8.135 5.934 1.00 88.75 132 GLY A CA 1
ATOM 1020 C C . GLY A 1 132 ? 11.607 7.661 5.243 1.00 88.75 132 GLY A C 1
ATOM 1021 O O . GLY A 1 132 ? 10.826 6.969 5.885 1.00 88.75 132 GLY A O 1
ATOM 1022 N N . LYS A 1 133 ? 11.389 7.943 3.946 1.00 92.00 133 LYS A N 1
ATOM 1023 C CA . LYS A 1 133 ? 10.185 7.500 3.199 1.00 92.00 133 LYS A CA 1
ATOM 1024 C C . LYS A 1 133 ? 9.865 6.018 3.398 1.00 92.00 133 LYS A C 1
ATOM 1026 O O . LYS A 1 133 ? 8.775 5.667 3.836 1.00 92.00 133 LYS A O 1
ATOM 1031 N N . THR A 1 134 ? 10.849 5.159 3.139 1.00 91.12 134 THR A N 1
ATOM 1032 C CA . THR A 1 134 ? 10.695 3.707 3.250 1.00 91.12 134 THR A CA 1
ATOM 1033 C C . THR A 1 134 ? 10.416 3.283 4.689 1.00 91.12 134 THR A C 1
ATOM 1035 O O . THR A 1 134 ? 9.685 2.325 4.914 1.00 91.12 134 THR A O 1
ATOM 1038 N N . PHE A 1 135 ? 10.944 4.005 5.682 1.00 91.00 135 PHE A N 1
ATOM 1039 C CA . PHE A 1 135 ? 10.649 3.742 7.091 1.00 91.00 135 PHE A CA 1
ATOM 1040 C C . PHE A 1 135 ? 9.192 4.085 7.427 1.00 91.00 135 PHE A C 1
ATOM 1042 O O . PHE A 1 135 ? 8.495 3.266 8.025 1.00 91.00 135 PHE A O 1
ATOM 1049 N N . THR A 1 136 ? 8.706 5.241 6.971 1.00 92.75 136 THR A N 1
ATOM 1050 C CA . THR A 1 136 ? 7.298 5.636 7.106 1.00 92.75 136 THR A CA 1
ATOM 1051 C C . THR A 1 136 ? 6.376 4.639 6.408 1.00 92.75 136 THR A C 1
ATOM 1053 O O . THR A 1 136 ? 5.430 4.153 7.025 1.00 92.75 136 THR A O 1
ATOM 1056 N N . ALA A 1 137 ? 6.686 4.253 5.168 1.00 94.94 137 ALA A N 1
ATOM 1057 C CA . ALA A 1 137 ? 5.929 3.243 4.433 1.00 94.94 137 ALA A CA 1
ATOM 1058 C C . ALA A 1 137 ? 5.915 1.898 5.180 1.00 94.94 137 ALA A C 1
ATOM 1060 O O . ALA A 1 137 ? 4.849 1.329 5.396 1.00 94.94 137 ALA A O 1
ATOM 1061 N N . THR A 1 138 ? 7.072 1.433 5.667 1.00 94.69 138 THR A N 1
ATOM 1062 C CA . THR A 1 138 ? 7.187 0.196 6.463 1.00 94.69 138 THR A CA 1
ATOM 1063 C C . THR A 1 138 ? 6.289 0.255 7.699 1.00 94.69 138 THR A C 1
ATOM 1065 O O . THR A 1 138 ? 5.520 -0.671 7.941 1.00 94.69 138 THR A O 1
ATOM 1068 N N . SER A 1 139 ? 6.343 1.355 8.458 1.00 93.62 139 SER A N 1
ATOM 1069 C CA . SER A 1 139 ? 5.512 1.552 9.651 1.00 93.62 139 SER A CA 1
ATOM 1070 C C . SER A 1 139 ? 4.020 1.448 9.328 1.00 93.62 139 SER A C 1
ATOM 1072 O O . SER A 1 139 ? 3.286 0.726 10.000 1.00 93.62 139 SER A O 1
ATOM 1074 N N . ILE A 1 140 ? 3.562 2.114 8.268 1.00 95.06 140 ILE A N 1
ATOM 1075 C CA . ILE A 1 140 ? 2.142 2.129 7.891 1.00 95.06 140 ILE A CA 1
ATOM 1076 C C . ILE A 1 140 ? 1.691 0.765 7.350 1.00 95.06 140 ILE A C 1
ATOM 1078 O O . ILE A 1 140 ? 0.563 0.337 7.612 1.00 95.06 140 ILE A O 1
ATOM 1082 N N . VAL A 1 141 ? 2.562 0.044 6.638 1.00 96.12 141 VAL A N 1
ATOM 1083 C CA . VAL A 1 141 ? 2.280 -1.326 6.188 1.00 96.12 141 VAL A CA 1
ATOM 1084 C C . VAL A 1 141 ? 2.152 -2.280 7.372 1.00 96.12 141 VAL A C 1
ATOM 1086 O O . VAL A 1 141 ? 1.197 -3.052 7.425 1.00 96.12 141 VAL A O 1
ATOM 1089 N N . LEU A 1 142 ? 3.052 -2.200 8.353 1.00 95.38 142 LEU A N 1
ATOM 1090 C CA . LEU A 1 142 ? 2.962 -3.009 9.570 1.00 95.38 142 LEU A CA 1
ATOM 1091 C C . LEU A 1 142 ? 1.682 -2.707 10.358 1.00 95.38 142 LEU A C 1
ATOM 1093 O O . LEU A 1 142 ? 1.003 -3.633 10.794 1.00 95.38 142 LEU A O 1
ATOM 1097 N N . GLN A 1 143 ? 1.306 -1.431 10.473 1.00 95.00 143 GLN A N 1
ATOM 1098 C CA . GLN A 1 143 ? 0.035 -1.026 11.078 1.00 95.00 143 GLN A CA 1
ATOM 1099 C C . GLN A 1 143 ? -1.175 -1.538 10.284 1.00 95.00 143 GLN A C 1
ATOM 1101 O O . GLN A 1 143 ? -2.155 -1.967 10.884 1.00 95.00 143 GLN A O 1
ATOM 1106 N N . SER A 1 144 ? -1.103 -1.563 8.949 1.00 95.75 144 SER A N 1
ATOM 1107 C CA . SER A 1 144 ? -2.154 -2.150 8.106 1.00 95.75 144 SER A CA 1
ATOM 1108 C C . SER A 1 144 ? -2.319 -3.649 8.365 1.00 95.75 144 SER A C 1
ATOM 1110 O O . SER A 1 144 ? -3.440 -4.120 8.536 1.00 95.75 144 SER A O 1
ATOM 1112 N N . LEU A 1 145 ? -1.213 -4.397 8.428 1.00 96.00 145 LEU A N 1
ATOM 1113 C CA . LEU A 1 145 ? -1.239 -5.826 8.755 1.00 96.00 145 LEU A CA 1
ATOM 1114 C C . LEU A 1 145 ? -1.799 -6.065 10.163 1.00 96.00 145 LEU A C 1
ATOM 1116 O O . LEU A 1 145 ? -2.646 -6.937 10.343 1.00 96.00 145 LEU A O 1
ATOM 1120 N N . PHE A 1 146 ? -1.380 -5.260 11.144 1.00 94.25 146 PHE A N 1
ATOM 1121 C CA . PHE A 1 146 ? -1.899 -5.306 12.514 1.00 94.25 146 PHE A CA 1
ATOM 1122 C C . PHE A 1 146 ? -3.409 -5.029 12.580 1.00 94.25 146 PHE A C 1
ATOM 1124 O O . PHE A 1 146 ? -4.129 -5.715 13.300 1.00 94.25 146 PHE A O 1
ATOM 1131 N N . ALA A 1 147 ? -3.905 -4.087 11.775 1.00 93.50 147 ALA A N 1
ATOM 1132 C CA . ALA A 1 147 ? -5.327 -3.775 11.638 1.00 93.50 147 ALA A CA 1
ATOM 1133 C C . ALA A 1 147 ? -6.134 -4.837 10.855 1.00 93.50 147 ALA A C 1
ATOM 1135 O O . ALA A 1 147 ? -7.328 -4.659 10.617 1.00 93.50 147 ALA A O 1
ATOM 1136 N N . GLY A 1 148 ? -5.506 -5.940 10.429 1.00 95.12 148 GLY A N 1
ATOM 1137 C CA . GLY A 1 148 ? -6.168 -7.022 9.696 1.00 95.12 148 GLY A CA 1
ATOM 1138 C C . GLY A 1 148 ? -6.431 -6.710 8.222 1.00 95.12 148 GLY A C 1
ATOM 1139 O O . GLY A 1 148 ? -7.288 -7.345 7.601 1.00 95.12 148 GLY A O 1
ATOM 1140 N N . HIS A 1 149 ? -5.724 -5.734 7.647 1.00 96.31 149 HIS A N 1
ATOM 1141 C CA . HIS A 1 149 ? -5.854 -5.413 6.232 1.00 96.31 149 HIS A CA 1
ATOM 1142 C C . HIS A 1 149 ? -5.249 -6.506 5.347 1.00 96.31 149 HIS A C 1
ATOM 1144 O O . HIS A 1 149 ? -4.192 -7.068 5.634 1.00 96.31 149 HIS A O 1
ATOM 1150 N N . GLN A 1 150 ? -5.876 -6.726 4.198 1.00 97.62 150 GLN A N 1
ATOM 1151 C CA . GLN A 1 150 ? -5.270 -7.419 3.074 1.00 97.62 150 GLN A CA 1
ATOM 1152 C C . GLN A 1 150 ? -4.260 -6.487 2.399 1.00 97.62 150 GLN A C 1
ATOM 1154 O O . GLN A 1 150 ? -4.635 -5.550 1.692 1.00 97.62 150 GLN A O 1
ATOM 1159 N N . VAL A 1 151 ? -2.969 -6.712 2.643 1.00 98.25 151 VAL A N 1
ATOM 1160 C CA . VAL A 1 151 ? -1.897 -5.899 2.057 1.00 98.25 151 VAL A CA 1
ATOM 1161 C C . VAL A 1 151 ? -1.393 -6.529 0.762 1.00 98.25 151 VAL A C 1
ATOM 1163 O O . VAL A 1 151 ? -0.996 -7.697 0.740 1.00 98.25 151 VAL A O 1
ATOM 1166 N N . ILE A 1 152 ? -1.379 -5.730 -0.305 1.00 98.12 152 ILE A N 1
ATOM 1167 C CA . ILE A 1 152 ? -0.803 -6.072 -1.609 1.00 98.12 152 ILE A CA 1
ATOM 1168 C C . ILE A 1 152 ? 0.373 -5.127 -1.857 1.00 98.12 152 ILE A C 1
ATOM 1170 O O . ILE A 1 152 ? 0.178 -3.924 -2.023 1.00 98.12 152 ILE A O 1
ATOM 1174 N N . LEU A 1 153 ? 1.588 -5.678 -1.868 1.00 97.75 153 LEU A N 1
ATOM 1175 C CA . LEU A 1 153 ? 2.827 -4.921 -2.025 1.00 97.75 153 LEU A CA 1
ATOM 1176 C C . LEU A 1 153 ? 3.350 -5.010 -3.461 1.00 97.75 153 LEU A C 1
ATOM 1178 O O . LEU A 1 153 ? 3.590 -6.103 -3.973 1.00 97.75 153 LEU A O 1
ATOM 1182 N N . CYS A 1 154 ? 3.567 -3.854 -4.077 1.00 97.00 154 CYS A N 1
ATOM 1183 C CA . CYS A 1 154 ? 4.279 -3.696 -5.336 1.00 97.00 154 CYS A CA 1
ATOM 1184 C C . CYS A 1 154 ? 5.574 -2.938 -5.058 1.00 97.00 154 CYS A C 1
ATOM 1186 O O . CYS A 1 154 ? 5.536 -1.789 -4.627 1.00 97.00 154 CYS A O 1
ATOM 1188 N N . ASP A 1 155 ? 6.705 -3.585 -5.301 1.00 95.38 155 ASP A N 1
ATOM 1189 C CA . ASP A 1 155 ? 8.031 -3.017 -5.097 1.00 95.38 155 ASP A CA 1
ATOM 1190 C C . ASP A 1 155 ? 8.943 -3.456 -6.254 1.00 95.38 155 ASP A C 1
ATOM 1192 O O . ASP A 1 155 ? 9.563 -4.527 -6.205 1.00 95.38 155 ASP A O 1
ATOM 1196 N N . PRO A 1 156 ? 9.049 -2.634 -7.315 1.00 90.25 156 PRO A N 1
ATOM 1197 C CA . PRO A 1 156 ? 9.914 -2.913 -8.459 1.00 90.25 156 PRO A CA 1
ATOM 1198 C C . PRO A 1 156 ? 11.415 -2.958 -8.135 1.00 90.25 156 PRO A C 1
ATOM 1200 O O . PRO A 1 156 ? 12.229 -3.168 -9.037 1.00 90.25 156 PRO A O 1
ATOM 1203 N N . HIS A 1 157 ? 11.800 -2.684 -6.887 1.00 88.00 157 HIS A N 1
ATOM 1204 C CA . HIS A 1 157 ? 13.168 -2.678 -6.390 1.00 88.00 157 HIS A CA 1
ATOM 1205 C C . HIS A 1 157 ? 13.381 -3.684 -5.255 1.00 88.00 157 HIS A C 1
ATOM 1207 O O . HIS A 1 157 ? 14.392 -3.594 -4.563 1.00 88.00 157 HIS A O 1
ATOM 1213 N N . ALA A 1 158 ? 12.520 -4.699 -5.124 1.00 86.56 158 ALA A N 1
ATOM 1214 C CA . ALA A 1 158 ? 12.593 -5.710 -4.065 1.00 86.56 158 ALA A CA 1
ATOM 1215 C C . ALA A 1 158 ? 13.942 -6.457 -3.947 1.00 86.56 158 ALA A C 1
ATOM 1217 O O . ALA A 1 158 ? 14.210 -7.094 -2.932 1.00 86.56 158 ALA A O 1
ATOM 1218 N N . HIS A 1 159 ? 14.798 -6.397 -4.973 1.00 85.56 159 HIS A N 1
ATOM 1219 C CA . HIS A 1 159 ? 16.160 -6.947 -4.952 1.00 85.56 159 HIS A CA 1
ATOM 1220 C C . HIS A 1 159 ? 17.183 -6.073 -4.204 1.00 85.56 159 HIS A C 1
ATOM 1222 O O . HIS A 1 159 ? 18.315 -6.504 -4.012 1.00 85.56 159 HIS A O 1
ATOM 1228 N N . ASN A 1 160 ? 16.822 -4.846 -3.823 1.00 87.75 160 ASN A N 1
ATOM 1229 C CA . ASN A 1 160 ? 17.655 -3.955 -3.024 1.00 87.75 160 ASN A CA 1
ATOM 1230 C C . ASN A 1 160 ? 17.393 -4.204 -1.529 1.00 87.75 160 ASN A C 1
ATOM 1232 O O . ASN A 1 160 ? 16.239 -4.202 -1.102 1.00 87.75 160 ASN A O 1
ATOM 1236 N N . ASP A 1 161 ? 18.445 -4.357 -0.726 1.00 86.38 161 ASP A N 1
ATOM 1237 C CA . ASP A 1 161 ? 18.348 -4.559 0.727 1.00 86.38 161 ASP A CA 1
ATOM 1238 C C . ASP A 1 161 ? 17.691 -3.377 1.465 1.00 86.38 161 ASP A C 1
ATOM 1240 O O . ASP A 1 161 ? 17.153 -3.538 2.561 1.00 86.38 161 ASP A O 1
ATOM 1244 N N . GLU A 1 162 ? 17.687 -2.186 0.861 1.00 85.50 162 GLU A N 1
ATOM 1245 C CA . GLU A 1 162 ? 17.021 -1.001 1.412 1.00 85.50 162 GLU A CA 1
ATOM 1246 C C . GLU A 1 162 ? 15.542 -0.877 1.019 1.00 85.50 162 GLU A C 1
ATOM 1248 O O . GLU A 1 162 ? 14.851 -0.007 1.563 1.00 85.50 162 GLU A O 1
ATOM 1253 N N . SER A 1 163 ? 15.064 -1.730 0.105 1.00 91.56 163 SER A N 1
ATOM 1254 C CA . SER A 1 163 ? 13.698 -1.702 -0.427 1.00 91.56 163 SER A CA 1
ATOM 1255 C C . SER A 1 163 ? 12.639 -1.924 0.650 1.00 91.56 163 SER A C 1
ATOM 1257 O O . SER A 1 163 ? 12.897 -2.500 1.719 1.00 91.56 163 SER A O 1
ATOM 1259 N N . LEU A 1 164 ? 11.412 -1.483 0.370 1.00 93.25 164 LEU A N 1
ATOM 1260 C CA . LEU A 1 164 ? 10.288 -1.728 1.263 1.00 93.25 164 LEU A CA 1
ATOM 1261 C C . LEU A 1 164 ? 10.054 -3.235 1.447 1.00 93.25 164 LEU A C 1
ATOM 1263 O O . LEU A 1 164 ? 9.836 -3.701 2.569 1.00 93.25 164 LEU A O 1
ATOM 1267 N N . ALA A 1 165 ? 10.179 -4.015 0.374 1.00 94.31 165 ALA A N 1
ATOM 1268 C CA . ALA A 1 165 ? 10.078 -5.465 0.416 1.00 94.31 165 ALA A CA 1
ATOM 1269 C C . ALA A 1 165 ? 11.142 -6.093 1.322 1.00 94.31 165 ALA A C 1
ATOM 1271 O O . ALA A 1 165 ? 10.793 -6.931 2.156 1.00 94.31 165 ALA A O 1
ATOM 1272 N N . ALA A 1 166 ? 12.409 -5.683 1.219 1.00 93.25 166 ALA A N 1
ATOM 1273 C CA . ALA A 1 166 ? 13.479 -6.214 2.063 1.00 93.25 166 ALA A CA 1
ATOM 1274 C C . ALA A 1 166 ? 13.216 -5.947 3.555 1.00 93.25 166 ALA A C 1
ATOM 1276 O O . ALA A 1 166 ? 13.342 -6.853 4.385 1.00 93.25 166 ALA A O 1
ATOM 1277 N N . ARG A 1 167 ? 12.747 -4.741 3.899 1.00 93.38 167 ARG A N 1
ATOM 1278 C CA . ARG A 1 167 ? 12.383 -4.373 5.281 1.00 93.38 167 ARG A CA 1
ATOM 1279 C C . ARG A 1 167 ? 11.201 -5.170 5.824 1.00 93.38 167 ARG A C 1
ATOM 1281 O O . ARG A 1 167 ? 11.159 -5.476 7.014 1.00 93.38 167 ARG A O 1
ATOM 1288 N N . LEU A 1 168 ? 10.258 -5.535 4.960 1.00 95.38 168 LEU A N 1
ATOM 1289 C CA . LEU A 1 168 ? 9.069 -6.306 5.322 1.00 95.38 168 LEU A CA 1
ATOM 1290 C C . LEU A 1 168 ? 9.291 -7.825 5.316 1.00 95.38 168 LEU A C 1
ATOM 1292 O O . LEU A 1 168 ? 8.357 -8.562 5.625 1.00 95.38 168 LEU A O 1
ATOM 1296 N N . ARG A 1 169 ? 10.504 -8.320 5.028 1.00 94.19 169 ARG A N 1
ATOM 1297 C CA . ARG A 1 169 ? 10.808 -9.763 4.972 1.00 94.19 169 ARG A CA 1
ATOM 1298 C C . ARG A 1 169 ? 10.278 -10.572 6.171 1.00 94.19 169 ARG A C 1
ATOM 1300 O O . ARG A 1 169 ? 9.721 -11.641 5.930 1.00 94.19 169 ARG A O 1
ATOM 1307 N N . PRO A 1 170 ? 10.371 -10.104 7.436 1.00 94.69 170 PRO A N 1
ATOM 1308 C CA . PRO A 1 170 ? 9.839 -10.849 8.583 1.00 94.69 170 PRO A CA 1
ATOM 1309 C C . PRO A 1 170 ? 8.322 -11.089 8.544 1.00 94.69 170 PRO A C 1
ATOM 1311 O O . PRO A 1 170 ? 7.837 -12.008 9.195 1.00 94.69 170 PRO A O 1
ATOM 1314 N N . VAL A 1 171 ? 7.575 -10.274 7.794 1.00 94.62 171 VAL A N 1
ATOM 1315 C CA . VAL A 1 171 ? 6.107 -10.312 7.713 1.00 94.62 171 VAL A CA 1
ATOM 1316 C C . VAL A 1 171 ? 5.587 -10.653 6.314 1.00 94.62 171 VAL A C 1
ATOM 1318 O O . VAL A 1 171 ? 4.385 -10.578 6.080 1.00 94.62 171 VAL A O 1
ATOM 1321 N N . HIS A 1 172 ? 6.449 -11.067 5.376 1.00 93.19 172 HIS A N 1
ATOM 1322 C CA . HIS A 1 172 ? 6.035 -11.421 4.006 1.00 93.19 172 HIS A CA 1
ATOM 1323 C C . HIS A 1 172 ? 4.936 -12.485 3.961 1.00 93.19 172 HIS A C 1
ATOM 1325 O O . HIS A 1 172 ? 4.044 -12.396 3.125 1.00 93.19 172 HIS A O 1
ATOM 1331 N N . GLY A 1 173 ? 4.954 -13.450 4.886 1.00 94.69 173 GLY A N 1
ATOM 1332 C CA . GLY A 1 173 ? 3.917 -14.485 4.986 1.00 94.69 173 GLY A CA 1
ATOM 1333 C C . GLY A 1 173 ? 2.524 -13.963 5.364 1.00 94.69 173 GLY A C 1
ATOM 1334 O O . GLY A 1 173 ? 1.560 -14.716 5.278 1.00 94.69 173 GLY A O 1
ATOM 1335 N N . LEU A 1 174 ? 2.410 -12.696 5.777 1.00 96.81 174 LEU A N 1
ATOM 1336 C CA . LEU A 1 174 ? 1.143 -12.032 6.094 1.00 96.81 174 LEU A CA 1
ATOM 1337 C C . LEU A 1 174 ? 0.592 -11.208 4.920 1.00 96.81 174 LEU A C 1
ATOM 1339 O O . LEU A 1 174 ? -0.541 -10.731 4.983 1.00 96.81 174 LEU A O 1
ATOM 1343 N N . LEU A 1 175 ? 1.374 -11.020 3.851 1.00 97.56 175 LEU A N 1
ATOM 1344 C CA . LEU A 1 175 ? 0.897 -10.344 2.649 1.00 97.56 175 LEU A CA 1
ATOM 1345 C C . LEU A 1 175 ? -0.174 -11.198 1.968 1.00 97.56 175 LEU A C 1
ATOM 1347 O O . LEU A 1 175 ? -0.099 -12.424 1.936 1.00 97.56 175 LEU A O 1
ATOM 1351 N N . SER A 1 176 ? -1.171 -10.547 1.371 1.00 96.94 176 SER A N 1
ATOM 1352 C CA . SER A 1 176 ? -2.259 -11.262 0.687 1.00 96.94 176 SER A CA 1
ATOM 1353 C C . SER A 1 176 ? -1.801 -11.950 -0.599 1.00 96.94 176 SER A C 1
ATOM 1355 O O . SER A 1 176 ? -2.493 -12.826 -1.116 1.00 96.94 176 SER A O 1
ATOM 1357 N N . ARG A 1 177 ? -0.655 -11.526 -1.140 1.00 96.31 177 ARG A N 1
ATOM 1358 C CA . ARG A 1 177 ? -0.023 -12.035 -2.359 1.00 96.31 177 ARG A CA 1
ATOM 1359 C C . ARG A 1 177 ? 1.499 -11.894 -2.234 1.00 96.31 177 ARG A C 1
ATOM 1361 O O . ARG A 1 177 ? 1.946 -11.029 -1.478 1.00 96.31 177 ARG A O 1
ATOM 1368 N N . PRO A 1 178 ? 2.291 -12.672 -2.995 1.00 96.38 178 PRO A N 1
ATOM 1369 C CA . PRO A 1 178 ? 3.715 -12.394 -3.153 1.00 96.38 178 PRO A CA 1
ATOM 1370 C C . PRO A 1 178 ? 3.945 -10.953 -3.621 1.00 96.38 178 PRO A C 1
ATOM 1372 O O . PRO A 1 178 ? 3.151 -10.427 -4.406 1.00 96.38 178 PRO A O 1
ATOM 1375 N N . THR A 1 179 ? 5.029 -10.337 -3.149 1.00 96.88 179 THR A N 1
ATOM 1376 C CA . THR A 1 179 ? 5.448 -9.001 -3.586 1.00 96.88 179 THR A CA 1
ATOM 1377 C C . THR A 1 179 ? 5.569 -8.957 -5.104 1.00 96.88 179 THR A C 1
ATOM 1379 O O . THR A 1 179 ? 6.266 -9.780 -5.694 1.00 96.88 179 THR A O 1
ATOM 1382 N N . ALA A 1 180 ? 4.902 -7.994 -5.733 1.00 96.50 180 ALA A N 1
ATOM 1383 C CA . ALA A 1 180 ? 5.006 -7.768 -7.165 1.00 96.50 180 ALA A CA 1
ATOM 1384 C C . ALA A 1 180 ? 6.277 -6.972 -7.487 1.00 96.50 180 ALA A C 1
ATOM 1386 O O . ALA A 1 180 ? 6.439 -5.859 -6.987 1.00 96.50 180 ALA A O 1
ATOM 1387 N N . VAL A 1 181 ? 7.154 -7.528 -8.327 1.00 94.88 181 VAL A N 1
ATOM 1388 C CA . VAL A 1 181 ? 8.473 -6.950 -8.647 1.00 94.88 181 VAL A CA 1
ATOM 1389 C C . VAL A 1 181 ? 8.565 -6.549 -10.119 1.00 94.88 181 VAL A C 1
ATOM 1391 O O . VAL A 1 181 ? 9.184 -5.547 -10.471 1.00 94.88 181 VAL A O 1
ATOM 1394 N N . THR A 1 182 ? 7.929 -7.312 -11.002 1.00 93.44 182 THR A N 1
ATOM 1395 C CA . THR A 1 182 ? 7.890 -7.037 -12.444 1.00 93.44 182 THR A CA 1
ATOM 1396 C C . THR A 1 182 ? 6.650 -6.236 -12.829 1.00 93.44 182 THR A C 1
ATOM 1398 O O . THR A 1 182 ? 5.606 -6.365 -12.194 1.00 93.44 182 THR A O 1
ATOM 1401 N N . ASP A 1 183 ? 6.703 -5.481 -13.932 1.00 92.88 183 ASP A N 1
ATOM 1402 C CA . ASP A 1 183 ? 5.542 -4.732 -14.442 1.00 92.88 183 ASP A CA 1
ATOM 1403 C C . ASP A 1 183 ? 4.299 -5.624 -14.617 1.00 92.88 183 ASP A C 1
ATOM 1405 O O . ASP A 1 183 ? 3.179 -5.226 -14.308 1.00 92.88 183 ASP A O 1
ATOM 1409 N N . ARG A 1 184 ? 4.492 -6.873 -15.056 1.00 94.00 184 ARG A N 1
ATOM 1410 C CA . ARG A 1 184 ? 3.404 -7.848 -15.197 1.00 94.00 184 ARG A CA 1
ATOM 1411 C C . ARG A 1 184 ? 2.771 -8.206 -13.851 1.00 94.00 184 ARG A C 1
ATOM 1413 O O . ARG A 1 184 ? 1.552 -8.332 -13.764 1.00 94.00 184 ARG A O 1
ATOM 1420 N N . GLU A 1 185 ? 3.580 -8.405 -12.817 1.00 95.94 185 GLU A N 1
ATOM 1421 C CA . GLU A 1 185 ? 3.084 -8.700 -11.470 1.00 95.94 185 GLU A CA 1
ATOM 1422 C C . GLU A 1 185 ? 2.410 -7.478 -10.850 1.00 95.94 185 GLU A C 1
ATOM 1424 O O . GLU A 1 185 ? 1.365 -7.625 -10.220 1.00 95.94 185 GLU A O 1
ATOM 1429 N N . VAL A 1 186 ? 2.967 -6.280 -11.065 1.00 95.38 186 VAL A N 1
ATOM 1430 C CA . VAL A 1 186 ? 2.370 -5.022 -10.601 1.00 95.38 186 VAL A CA 1
ATOM 1431 C C . VAL A 1 186 ? 1.008 -4.835 -11.258 1.00 95.38 186 VAL A C 1
ATOM 1433 O O . VAL A 1 186 ? 0.029 -4.629 -10.548 1.00 95.38 186 VAL A O 1
ATOM 1436 N N . ALA A 1 187 ? 0.905 -5.014 -12.579 1.00 94.44 187 ALA A N 1
ATOM 1437 C CA . ALA A 1 187 ? -0.369 -4.985 -13.296 1.00 94.44 187 ALA A CA 1
ATOM 1438 C C . ALA A 1 187 ? -1.377 -5.984 -12.710 1.00 94.44 187 ALA A C 1
ATOM 1440 O O . ALA A 1 187 ? -2.485 -5.599 -12.353 1.00 94.44 187 ALA A O 1
ATOM 1441 N N . ALA A 1 188 ? -0.977 -7.244 -12.516 1.00 96.00 188 ALA A N 1
ATOM 1442 C CA . ALA A 1 188 ? -1.859 -8.278 -11.974 1.00 96.00 188 ALA A CA 1
ATOM 1443 C C . ALA A 1 188 ? -2.314 -8.004 -10.525 1.00 96.00 188 ALA A C 1
ATOM 1445 O O . ALA A 1 188 ? -3.409 -8.410 -10.128 1.00 96.00 188 ALA A O 1
ATOM 1446 N N . SER A 1 189 ? -1.473 -7.356 -9.717 1.00 97.00 189 SER A N 1
ATOM 1447 C CA . SER A 1 189 ? -1.805 -6.919 -8.356 1.00 97.00 189 SER A CA 1
ATOM 1448 C C . SER A 1 189 ? -2.778 -5.743 -8.364 1.00 97.00 189 SER A C 1
ATOM 1450 O O . SER A 1 189 ? -3.760 -5.744 -7.626 1.00 97.00 189 SER A O 1
ATOM 1452 N N . VAL A 1 190 ? -2.538 -4.778 -9.244 1.00 95.25 190 VAL A N 1
ATOM 1453 C CA . VAL A 1 190 ? -3.363 -3.588 -9.445 1.00 95.25 190 VAL A CA 1
ATOM 1454 C C . VAL A 1 190 ? -4.755 -3.980 -9.979 1.00 95.25 190 VAL A C 1
ATOM 1456 O O . VAL A 1 190 ? -5.764 -3.624 -9.373 1.00 95.25 190 VAL A O 1
ATOM 1459 N N . GLU A 1 191 ? -4.836 -4.847 -10.990 1.00 95.00 191 GLU A N 1
ATOM 1460 C CA . GLU A 1 191 ? -6.093 -5.432 -11.496 1.00 95.00 191 GLU A CA 1
ATOM 1461 C C . GLU A 1 191 ? -6.862 -6.229 -10.429 1.00 95.00 191 GLU A C 1
ATOM 1463 O O . GLU A 1 191 ? -8.095 -6.287 -10.437 1.00 95.00 191 GLU A O 1
ATOM 1468 N N . ALA A 1 192 ? -6.158 -6.873 -9.494 1.00 95.81 192 ALA A N 1
ATOM 1469 C CA . ALA A 1 192 ? -6.811 -7.579 -8.397 1.00 95.81 192 ALA A CA 1
ATOM 1470 C C . ALA A 1 192 ? -7.495 -6.610 -7.425 1.00 95.81 192 ALA A C 1
ATOM 1472 O O . ALA A 1 192 ? -8.598 -6.900 -6.967 1.00 95.81 192 ALA A O 1
ATOM 1473 N N . VAL A 1 193 ? -6.882 -5.456 -7.150 1.00 96.69 193 VAL A N 1
ATOM 1474 C CA . VAL A 1 193 ? -7.496 -4.392 -6.340 1.00 96.69 193 VAL A CA 1
ATOM 1475 C C . VAL A 1 193 ? -8.696 -3.783 -7.060 1.00 96.69 193 VAL A C 1
ATOM 1477 O O . VAL A 1 193 ? -9.739 -3.583 -6.441 1.00 96.69 193 VAL A O 1
ATOM 1480 N N . GLU A 1 194 ? -8.594 -3.557 -8.371 1.00 95.25 194 GLU A N 1
ATOM 1481 C CA . GLU A 1 194 ? -9.719 -3.090 -9.192 1.00 95.25 194 GLU A CA 1
ATOM 1482 C C . GLU A 1 194 ? -10.906 -4.055 -9.134 1.00 95.25 194 GLU A C 1
ATOM 1484 O O . GLU A 1 194 ? -12.051 -3.639 -8.961 1.00 95.25 194 GLU A O 1
ATOM 1489 N N . ARG A 1 195 ? -10.635 -5.363 -9.218 1.00 95.38 195 ARG A N 1
ATOM 1490 C CA . ARG A 1 195 ? -11.663 -6.393 -9.056 1.00 95.38 195 ARG A CA 1
ATOM 1491 C C . ARG A 1 195 ? -12.324 -6.315 -7.683 1.00 95.38 195 ARG A C 1
ATOM 1493 O O . ARG A 1 195 ? -13.545 -6.377 -7.625 1.00 95.38 195 ARG A O 1
ATOM 1500 N N . VAL A 1 196 ? -11.551 -6.138 -6.608 1.00 96.31 196 VAL A N 1
ATOM 1501 C CA . VAL A 1 196 ? -12.111 -5.979 -5.255 1.00 96.31 196 VAL A CA 1
ATOM 1502 C C . VAL A 1 196 ? -13.017 -4.752 -5.169 1.00 96.31 196 VAL A C 1
ATOM 1504 O O . VAL A 1 196 ? -14.129 -4.869 -4.659 1.00 96.31 196 VAL A O 1
ATOM 1507 N N . LEU A 1 197 ? -12.572 -3.595 -5.674 1.00 94.88 197 LEU A N 1
ATOM 1508 C CA . LEU A 1 1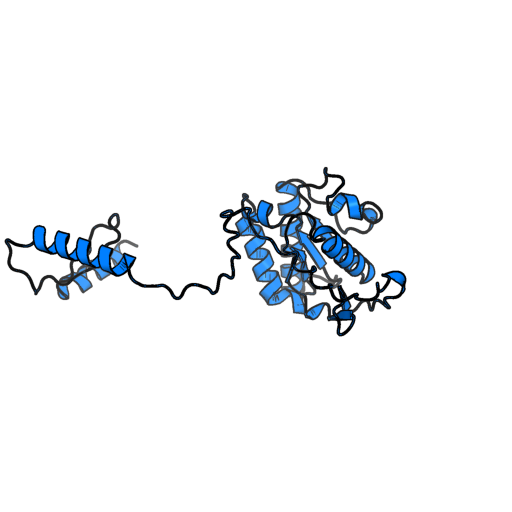97 ? -13.388 -2.377 -5.719 1.00 94.88 197 LEU A CA 1
ATOM 1509 C C . LEU A 1 197 ? -14.713 -2.638 -6.434 1.00 94.88 197 LEU A C 1
ATOM 1511 O O . LEU A 1 197 ? -15.780 -2.442 -5.858 1.00 94.88 197 LEU A O 1
ATOM 1515 N N . ARG A 1 198 ? -14.636 -3.150 -7.662 1.00 95.38 198 ARG A N 1
ATOM 1516 C CA . ARG A 1 198 ? -15.803 -3.433 -8.492 1.00 95.38 198 ARG A CA 1
ATOM 1517 C C . ARG A 1 198 ? -16.758 -4.425 -7.822 1.00 95.38 198 ARG A C 1
ATOM 1519 O O . ARG A 1 198 ? -17.949 -4.155 -7.708 1.00 95.38 198 ARG A O 1
ATOM 1526 N N . ASP A 1 199 ? -16.246 -5.561 -7.355 1.00 96.50 199 ASP A N 1
ATOM 1527 C CA . ASP A 1 199 ? -17.079 -6.613 -6.771 1.00 96.50 199 ASP A CA 1
ATOM 1528 C C . ASP A 1 199 ? -17.746 -6.146 -5.470 1.00 96.50 199 ASP A C 1
ATOM 1530 O O . ASP A 1 199 ? -18.891 -6.509 -5.217 1.00 96.50 199 ASP A O 1
ATOM 1534 N N . ARG A 1 200 ? -17.092 -5.291 -4.672 1.00 96.62 200 ARG A N 1
ATOM 1535 C CA . ARG A 1 200 ? -17.722 -4.673 -3.493 1.00 96.62 200 ARG A CA 1
ATOM 1536 C C . ARG A 1 200 ? -18.771 -3.632 -3.869 1.00 96.62 200 ARG A C 1
ATOM 1538 O O . ARG A 1 200 ? -19.839 -3.631 -3.264 1.00 96.62 200 ARG A O 1
ATOM 1545 N N . ALA A 1 201 ? -18.498 -2.780 -4.857 1.00 94.94 201 ALA A N 1
ATOM 1546 C CA . ALA A 1 201 ? -19.453 -1.776 -5.330 1.00 94.94 201 ALA A CA 1
ATOM 1547 C C . ALA A 1 201 ? -20.751 -2.421 -5.845 1.00 94.94 201 ALA A C 1
ATOM 1549 O O . ALA A 1 201 ? -21.843 -1.905 -5.623 1.00 94.94 201 ALA A O 1
ATOM 1550 N N . GLU A 1 202 ? -20.632 -3.587 -6.481 1.00 96.25 202 GLU A N 1
ATOM 1551 C CA . GLU A 1 202 ? -21.755 -4.344 -7.036 1.00 96.25 202 GLU A CA 1
ATOM 1552 C C . GLU A 1 202 ? -22.345 -5.375 -6.055 1.00 96.25 202 GLU A C 1
ATOM 1554 O O . GLU A 1 202 ? -23.220 -6.151 -6.438 1.00 96.25 202 GLU A O 1
ATOM 1559 N N . GLY A 1 203 ? -21.881 -5.407 -4.799 1.00 95.81 203 GLY A N 1
ATOM 1560 C CA . GLY A 1 203 ? -22.393 -6.314 -3.766 1.00 95.81 203 GLY A CA 1
ATOM 1561 C C . GLY A 1 203 ? -22.126 -7.799 -4.037 1.00 95.81 203 GLY A C 1
ATOM 1562 O O . GLY A 1 203 ? -22.847 -8.654 -3.533 1.00 95.81 203 GLY A O 1
ATOM 1563 N N . ARG A 1 204 ? -21.109 -8.116 -4.846 1.00 96.25 204 ARG A N 1
ATOM 1564 C CA . ARG A 1 204 ? -20.692 -9.484 -5.204 1.00 96.25 204 ARG A CA 1
ATOM 1565 C C . ARG A 1 204 ? -19.576 -10.045 -4.322 1.00 96.25 204 ARG A C 1
ATOM 1567 O O . ARG A 1 204 ? -19.099 -11.145 -4.586 1.00 96.25 204 ARG A O 1
ATOM 1574 N N . SER A 1 205 ? -19.121 -9.289 -3.326 1.00 94.19 205 SER A N 1
ATOM 1575 C CA . SER A 1 205 ? -18.070 -9.715 -2.403 1.00 94.19 205 SER A CA 1
ATOM 1576 C C . SER A 1 205 ? -18.607 -9.837 -0.983 1.00 94.19 205 SER A C 1
ATOM 1578 O O . SER A 1 205 ? -19.062 -8.849 -0.408 1.00 94.19 205 SER A O 1
ATOM 1580 N N . ASP A 1 206 ? -18.467 -11.030 -0.408 1.00 90.75 206 ASP A N 1
ATOM 1581 C CA . ASP A 1 206 ? -18.759 -11.297 1.005 1.00 90.75 206 ASP A CA 1
ATOM 1582 C C . ASP A 1 206 ? -17.562 -10.953 1.917 1.00 90.75 206 ASP A C 1
ATOM 1584 O O . ASP A 1 206 ? -17.705 -10.829 3.134 1.00 90.75 206 ASP A O 1
ATOM 1588 N N . ASP A 1 207 ? -16.363 -10.780 1.342 1.00 93.06 207 ASP A N 1
ATOM 1589 C CA . ASP A 1 207 ? -15.153 -10.403 2.074 1.00 93.06 207 ASP A CA 1
ATOM 1590 C C . ASP A 1 207 ? -14.996 -8.878 2.117 1.00 93.06 207 ASP A C 1
ATOM 1592 O O . ASP A 1 207 ? -14.605 -8.223 1.139 1.00 93.06 207 ASP A O 1
ATOM 1596 N N . LEU A 1 208 ? -15.274 -8.316 3.293 1.00 92.56 208 LEU A N 1
ATOM 1597 C CA . LEU A 1 208 ? -15.197 -6.883 3.577 1.00 92.56 208 LEU A CA 1
ATOM 1598 C C . LEU A 1 208 ? -13.896 -6.470 4.281 1.00 92.56 208 LEU A C 1
ATOM 1600 O O . LEU A 1 208 ? -13.777 -5.321 4.710 1.00 92.56 208 LEU A O 1
ATOM 1604 N N . ARG A 1 209 ? -12.905 -7.368 4.404 1.00 95.25 209 ARG A N 1
ATOM 1605 C CA . ARG A 1 209 ? -11.611 -7.017 5.013 1.00 95.25 209 ARG A CA 1
ATOM 1606 C C . ARG A 1 209 ? -10.961 -5.851 4.264 1.00 95.25 209 ARG A C 1
ATOM 1608 O O . ARG A 1 209 ? -10.893 -5.892 3.035 1.00 95.25 209 ARG A O 1
ATOM 1615 N N . PRO A 1 210 ? -10.454 -4.812 4.940 1.00 95.56 210 PRO A N 1
ATOM 1616 C CA . PRO A 1 210 ? -9.922 -3.671 4.214 1.00 95.56 210 PRO A CA 1
ATOM 1617 C C . PRO A 1 210 ? -8.705 -4.055 3.365 1.00 95.56 210 PRO A C 1
ATOM 1619 O O . PRO A 1 210 ? -7.862 -4.822 3.818 1.00 95.56 210 PRO A O 1
ATOM 1622 N N . VAL A 1 211 ? -8.591 -3.511 2.155 1.00 97.44 211 VAL A N 1
ATOM 1623 C CA . VAL A 1 211 ? -7.462 -3.761 1.248 1.00 97.44 211 VAL A CA 1
ATOM 1624 C C . VAL A 1 211 ? -6.559 -2.539 1.215 1.00 97.44 211 VAL A C 1
ATOM 1626 O O . VAL A 1 211 ? -7.028 -1.426 0.981 1.00 97.44 211 VAL A O 1
ATOM 1629 N N . THR A 1 212 ? -5.260 -2.749 1.415 1.00 97.44 212 THR A N 1
ATOM 1630 C CA . THR A 1 212 ? -4.231 -1.718 1.256 1.00 97.44 212 THR A CA 1
ATOM 1631 C C . THR A 1 212 ? -3.319 -2.096 0.094 1.00 97.44 212 THR A C 1
ATOM 1633 O O . THR A 1 212 ? -2.528 -3.037 0.195 1.00 97.44 212 THR A O 1
ATOM 1636 N N . LEU A 1 213 ? -3.420 -1.346 -1.003 1.00 97.75 213 LEU A N 1
ATOM 1637 C CA . LEU A 1 21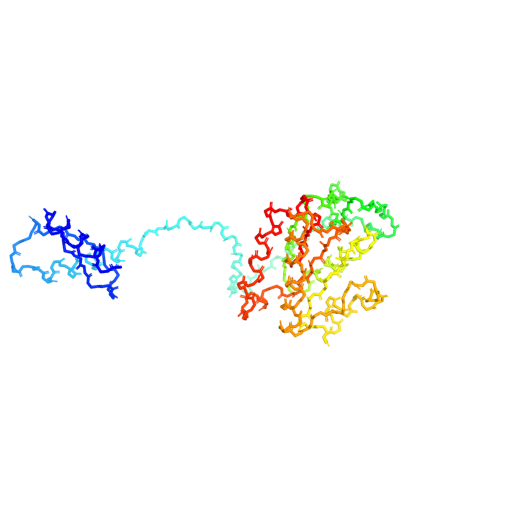3 ? -2.452 -1.380 -2.095 1.00 97.75 213 LEU A CA 1
ATOM 1638 C C . LEU A 1 213 ? -1.238 -0.533 -1.712 1.00 97.75 213 LEU A C 1
ATOM 1640 O O . LEU A 1 213 ? -1.390 0.614 -1.305 1.00 97.75 213 LEU A O 1
ATOM 1644 N N . VAL A 1 214 ? -0.040 -1.080 -1.867 1.00 97.50 214 VAL A N 1
ATOM 1645 C CA . VAL A 1 214 ? 1.216 -0.370 -1.624 1.00 97.50 214 VAL A CA 1
ATOM 1646 C C . VAL A 1 214 ? 2.013 -0.366 -2.917 1.00 97.50 214 VAL A C 1
ATOM 1648 O O . VAL A 1 214 ? 2.306 -1.434 -3.451 1.00 97.50 214 VAL A O 1
ATOM 1651 N N . LEU A 1 215 ? 2.344 0.819 -3.418 1.00 96.12 215 LEU A N 1
ATOM 1652 C CA . LEU A 1 215 ? 3.167 1.020 -4.606 1.00 96.12 215 LEU A CA 1
ATOM 1653 C C . LEU A 1 215 ? 4.456 1.731 -4.187 1.00 96.12 215 LEU A C 1
ATOM 1655 O O . LEU A 1 215 ? 4.476 2.954 -4.104 1.00 96.12 215 LEU A O 1
ATOM 1659 N N . ASP A 1 216 ? 5.524 0.977 -3.924 1.00 94.25 216 ASP A N 1
ATOM 1660 C CA . ASP A 1 216 ? 6.839 1.586 -3.712 1.00 94.25 216 ASP A CA 1
ATOM 1661 C C . ASP A 1 216 ? 7.384 2.135 -5.038 1.00 94.25 216 ASP A C 1
ATOM 1663 O O . ASP A 1 216 ? 7.107 1.608 -6.122 1.00 94.25 216 ASP A O 1
ATOM 1667 N N . GLU A 1 217 ? 8.157 3.214 -4.953 1.00 88.50 217 GLU A N 1
ATOM 1668 C CA . GLU A 1 217 ? 8.696 3.925 -6.114 1.00 88.50 217 GLU A CA 1
ATOM 1669 C C . GLU A 1 217 ? 7.616 4.276 -7.161 1.00 88.50 217 GLU A C 1
ATOM 1671 O O . GLU A 1 217 ? 7.812 4.128 -8.374 1.00 88.50 217 GLU A O 1
ATOM 1676 N N . PHE A 1 218 ? 6.471 4.803 -6.707 1.00 90.62 218 PHE A N 1
ATOM 1677 C CA . PHE A 1 218 ? 5.342 5.211 -7.557 1.00 90.62 218 PHE A CA 1
ATOM 1678 C C . PHE A 1 218 ? 5.765 6.051 -8.775 1.00 90.62 218 PHE A C 1
ATOM 1680 O O . PHE A 1 218 ? 5.282 5.856 -9.891 1.00 90.62 218 PHE A O 1
ATOM 1687 N N . SER A 1 219 ? 6.748 6.939 -8.596 1.00 87.62 219 SER A N 1
ATOM 1688 C CA . SER A 1 219 ? 7.295 7.768 -9.677 1.00 87.62 219 SER A CA 1
ATOM 1689 C C . SER A 1 219 ? 7.880 6.953 -10.837 1.00 87.62 219 SER A C 1
ATOM 1691 O O . SER A 1 219 ? 7.823 7.393 -11.983 1.00 87.62 219 SER A O 1
ATOM 1693 N N . LYS A 1 220 ? 8.461 5.778 -10.572 1.00 88.00 220 LYS A N 1
ATOM 1694 C CA . LYS A 1 220 ? 8.953 4.868 -11.615 1.00 88.00 220 LYS A CA 1
ATOM 1695 C C . LYS A 1 220 ? 7.792 4.226 -12.365 1.00 88.00 220 LYS A C 1
ATOM 1697 O O . LYS A 1 220 ? 7.809 4.224 -13.593 1.00 88.00 220 LYS A O 1
ATOM 1702 N N . VAL A 1 221 ? 6.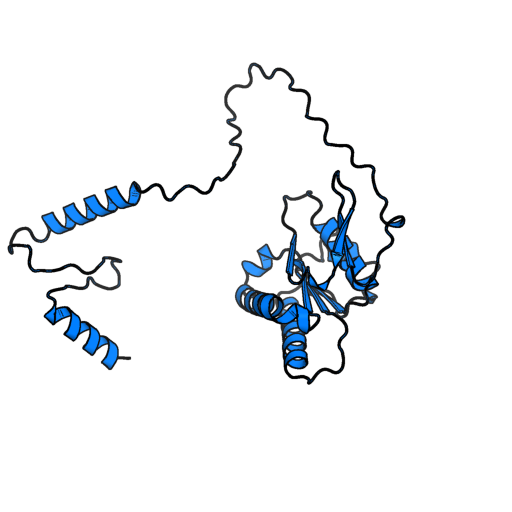782 3.750 -11.637 1.00 89.31 221 VAL A N 1
ATOM 1703 C CA . VAL A 1 221 ? 5.578 3.128 -12.211 1.00 89.31 221 VAL A CA 1
ATOM 1704 C C . VAL A 1 221 ? 4.849 4.106 -13.138 1.00 89.31 221 VAL A C 1
ATOM 1706 O O . VAL A 1 221 ? 4.504 3.753 -14.264 1.00 89.31 221 VAL A O 1
ATOM 1709 N N . MET A 1 222 ? 4.719 5.369 -12.723 1.00 92.00 222 MET A N 1
ATOM 1710 C CA . MET A 1 222 ? 4.058 6.422 -13.505 1.00 92.00 222 MET A CA 1
ATOM 1711 C C . MET A 1 222 ? 4.833 6.896 -14.740 1.00 92.00 222 MET A C 1
ATOM 1713 O O . MET A 1 222 ? 4.255 7.548 -15.604 1.00 92.00 222 MET A O 1
ATOM 1717 N N . ARG A 1 223 ? 6.127 6.578 -14.853 1.00 90.38 223 ARG A N 1
ATOM 1718 C CA . ARG A 1 223 ? 6.910 6.811 -16.081 1.00 90.38 223 ARG A CA 1
ATOM 1719 C C . ARG A 1 223 ? 6.859 5.628 -17.052 1.00 90.38 223 ARG A C 1
ATOM 1721 O O . ARG A 1 223 ? 7.384 5.737 -18.157 1.00 90.38 223 ARG A O 1
ATOM 1728 N N . GLY A 1 224 ? 6.296 4.500 -16.624 1.00 89.69 224 GLY A N 1
ATOM 1729 C CA . GLY A 1 224 ? 6.257 3.255 -17.380 1.00 89.69 224 GLY A CA 1
ATOM 1730 C C . GLY A 1 224 ? 4.940 3.020 -18.116 1.00 89.69 224 GLY A C 1
ATOM 1731 O O . GLY A 1 224 ? 4.053 3.870 -18.173 1.00 89.69 224 GLY A O 1
ATOM 1732 N N . SER A 1 225 ? 4.802 1.809 -18.654 1.00 90.62 225 SER A N 1
ATOM 1733 C CA . SER A 1 225 ? 3.610 1.361 -19.390 1.00 90.62 225 SER A CA 1
ATOM 1734 C C . SER A 1 225 ? 2.353 1.226 -18.516 1.00 90.62 225 SER A C 1
ATOM 1736 O O . SER A 1 225 ? 1.242 1.204 -19.036 1.00 90.62 225 SER A O 1
ATOM 1738 N N . LEU A 1 226 ? 2.517 1.162 -17.191 1.00 93.00 226 LEU A N 1
ATOM 1739 C CA . LEU A 1 226 ? 1.431 0.952 -16.228 1.00 93.00 226 LEU A CA 1
ATOM 1740 C C . LEU A 1 226 ? 0.764 2.241 -15.741 1.00 93.00 226 LEU A C 1
ATOM 1742 O O . LEU A 1 226 ? -0.207 2.163 -14.990 1.00 93.00 226 LEU A O 1
ATOM 1746 N N . ALA A 1 227 ? 1.265 3.411 -16.146 1.00 94.06 227 ALA A N 1
ATOM 1747 C CA . ALA A 1 227 ? 0.828 4.702 -15.621 1.00 94.06 227 ALA A CA 1
ATOM 1748 C C . ALA A 1 227 ? -0.692 4.908 -15.720 1.00 94.06 227 ALA A C 1
ATOM 1750 O O . ALA A 1 227 ? -1.327 5.300 -14.745 1.00 94.06 227 ALA A O 1
ATOM 1751 N N . GLU A 1 228 ? -1.286 4.596 -16.874 1.00 93.19 228 GLU A N 1
ATOM 1752 C CA . GLU A 1 228 ? -2.726 4.765 -17.093 1.00 93.19 228 GLU A CA 1
ATOM 1753 C C . GLU A 1 228 ? -3.556 3.797 -16.236 1.00 93.19 228 GLU A C 1
ATOM 1755 O O . GLU A 1 228 ? -4.536 4.195 -15.607 1.00 93.19 228 GLU A O 1
ATOM 1760 N N . THR A 1 229 ? -3.137 2.532 -16.167 1.00 91.44 229 THR A N 1
ATOM 1761 C CA . THR A 1 229 ? -3.802 1.497 -15.363 1.00 91.44 229 THR A CA 1
ATOM 1762 C C . THR A 1 229 ? -3.788 1.857 -13.882 1.00 91.44 229 THR A C 1
ATOM 1764 O O . THR A 1 229 ? -4.820 1.797 -13.218 1.00 91.44 229 THR A O 1
ATOM 1767 N N . VAL A 1 230 ? -2.633 2.282 -13.369 1.00 92.94 230 VAL A N 1
ATOM 1768 C CA . VAL A 1 230 ? -2.489 2.692 -11.971 1.00 92.94 230 VAL A CA 1
ATOM 1769 C C . VAL A 1 230 ? -3.293 3.959 -11.689 1.00 92.94 230 VAL A C 1
ATOM 1771 O O . VAL A 1 230 ? -4.021 3.992 -10.701 1.00 92.94 230 VAL A O 1
ATOM 1774 N N . ALA A 1 231 ? -3.238 4.969 -12.563 1.00 93.25 231 ALA A N 1
ATOM 1775 C CA . ALA A 1 231 ? -4.005 6.204 -12.395 1.00 93.25 231 ALA A CA 1
ATOM 1776 C C . ALA A 1 231 ? -5.515 5.943 -12.291 1.00 93.25 231 ALA A C 1
ATOM 1778 O O . ALA A 1 231 ? -6.158 6.454 -11.376 1.00 93.25 231 ALA A O 1
ATOM 1779 N N . ARG A 1 232 ? -6.059 5.089 -13.167 1.00 91.88 232 ARG A N 1
ATOM 1780 C CA . ARG A 1 232 ? -7.480 4.708 -13.162 1.00 91.88 232 ARG A CA 1
ATOM 1781 C C . ARG A 1 232 ? -7.912 4.097 -11.830 1.00 91.88 232 ARG A C 1
ATOM 1783 O O . ARG A 1 232 ? -8.990 4.387 -11.321 1.00 91.88 232 ARG A O 1
ATOM 1790 N N . ILE A 1 233 ? -7.063 3.259 -11.242 1.00 92.50 233 ILE A N 1
ATOM 1791 C CA . ILE A 1 233 ? -7.378 2.596 -9.973 1.00 92.50 233 ILE A CA 1
ATOM 1792 C C . ILE A 1 233 ? -7.235 3.550 -8.800 1.00 92.50 233 ILE A C 1
ATOM 1794 O O . ILE A 1 233 ? -8.074 3.516 -7.906 1.00 92.50 233 ILE A O 1
ATOM 1798 N N . LEU A 1 234 ? -6.243 4.439 -8.811 1.00 93.19 234 LEU A N 1
ATOM 1799 C CA . LEU A 1 234 ? -6.139 5.484 -7.794 1.00 93.19 234 LEU A CA 1
ATOM 1800 C C . LEU A 1 234 ? -7.337 6.435 -7.827 1.00 93.19 234 LEU A C 1
ATOM 1802 O O . LEU A 1 234 ? -7.823 6.821 -6.768 1.00 93.19 234 LEU A O 1
ATOM 1806 N N . GLU A 1 235 ? -7.864 6.749 -9.011 1.00 93.25 235 GLU A N 1
ATOM 1807 C CA . GLU A 1 235 ? -9.109 7.506 -9.154 1.00 93.25 235 GLU A CA 1
ATOM 1808 C C . GLU A 1 235 ? -10.301 6.753 -8.539 1.00 93.25 235 GLU A C 1
ATOM 1810 O O . GLU A 1 235 ? -11.037 7.321 -7.731 1.00 93.25 235 GLU A O 1
ATOM 1815 N N . GLY A 1 236 ? -10.445 5.454 -8.826 1.00 92.06 236 GLY A N 1
ATOM 1816 C CA . GLY A 1 236 ? -11.483 4.613 -8.216 1.00 92.06 236 GLY A CA 1
ATOM 1817 C C . GLY A 1 236 ? -11.365 4.509 -6.689 1.00 92.06 236 GLY A C 1
ATOM 1818 O O . GLY A 1 236 ? -12.358 4.643 -5.970 1.00 92.06 236 GLY A O 1
ATOM 1819 N N . VAL A 1 237 ? -10.144 4.338 -6.169 1.00 93.00 237 VAL A N 1
ATOM 1820 C CA . VAL A 1 237 ? -9.863 4.344 -4.724 1.00 93.00 237 VAL A CA 1
ATOM 1821 C C . VAL A 1 237 ? -10.216 5.697 -4.105 1.00 93.00 237 VAL A C 1
ATOM 1823 O O . VAL A 1 237 ? -10.835 5.736 -3.043 1.00 93.00 237 VAL A O 1
ATOM 1826 N N . ALA A 1 238 ? -9.869 6.807 -4.755 1.00 91.19 238 ALA A N 1
ATOM 1827 C CA . ALA A 1 238 ? -10.179 8.142 -4.254 1.00 91.19 238 ALA A CA 1
ATOM 1828 C C . ALA A 1 238 ? -11.693 8.422 -4.230 1.00 91.19 238 ALA A C 1
ATOM 1830 O O . ALA A 1 238 ? -12.184 9.048 -3.290 1.00 91.19 238 ALA A O 1
ATOM 1831 N N . ALA A 1 239 ? -12.435 7.941 -5.231 1.00 91.06 239 ALA A N 1
ATOM 1832 C CA . ALA A 1 239 ? -13.874 8.161 -5.343 1.00 91.06 239 ALA A CA 1
ATOM 1833 C C . ALA A 1 239 ? -14.699 7.284 -4.382 1.00 91.06 239 ALA A C 1
ATOM 1835 O O . ALA A 1 239 ? -15.616 7.776 -3.720 1.00 91.06 239 ALA A O 1
ATOM 1836 N N . GLU A 1 240 ? -14.382 5.989 -4.286 1.00 92.12 240 GLU A N 1
ATOM 1837 C CA . GLU A 1 240 ? -15.241 5.004 -3.609 1.00 92.12 240 GLU A CA 1
ATOM 1838 C C . GLU A 1 240 ? -14.543 4.215 -2.494 1.00 92.12 240 GLU A C 1
ATOM 1840 O O . GLU A 1 240 ? -15.209 3.577 -1.669 1.00 92.12 240 GLU A O 1
ATOM 1845 N N . GLY A 1 241 ? -13.214 4.302 -2.395 1.00 90.81 241 GLY A N 1
ATOM 1846 C CA . GLY A 1 241 ? -12.400 3.479 -1.499 1.00 90.81 241 GLY A CA 1
ATOM 1847 C C . GLY A 1 241 ? -12.810 3.551 -0.028 1.00 90.81 241 GLY A C 1
ATOM 1848 O O . GLY A 1 241 ? -12.768 2.534 0.662 1.00 90.81 241 GLY A O 1
ATOM 1849 N N . ARG A 1 242 ? -13.323 4.699 0.448 1.00 92.44 242 ARG A N 1
ATOM 1850 C CA . ARG A 1 242 ? -13.812 4.846 1.834 1.00 92.44 242 ARG A CA 1
ATOM 1851 C C . ARG A 1 242 ? -14.935 3.871 2.165 1.00 92.44 242 ARG A C 1
ATOM 1853 O O . ARG A 1 242 ? -14.902 3.232 3.209 1.00 92.44 242 ARG A O 1
ATOM 1860 N N . LYS A 1 243 ? -15.938 3.783 1.287 1.00 92.31 243 LYS A N 1
ATOM 1861 C CA . LYS A 1 243 ? -17.124 2.936 1.498 1.00 92.31 243 LYS A CA 1
ATOM 1862 C C . LYS A 1 243 ? -16.789 1.464 1.297 1.00 92.31 243 LYS A C 1
ATOM 1864 O O . LYS A 1 243 ? -17.356 0.609 1.964 1.00 92.31 243 LYS A O 1
ATOM 1869 N N . LEU A 1 244 ? -15.863 1.191 0.381 1.00 94.38 244 LEU A N 1
ATOM 1870 C CA . LEU A 1 244 ? -15.502 -0.159 -0.039 1.00 94.38 244 LEU A CA 1
ATOM 1871 C C . LEU A 1 244 ? -14.314 -0.730 0.745 1.00 94.38 244 LEU A C 1
ATOM 1873 O O . LEU A 1 244 ? -13.894 -1.855 0.482 1.00 94.38 244 LEU A O 1
ATOM 1877 N N . GLY A 1 245 ? -13.756 0.023 1.696 1.00 94.69 245 GLY A N 1
ATOM 1878 C CA . GLY A 1 245 ? -12.610 -0.401 2.496 1.00 94.69 245 GLY A CA 1
ATOM 1879 C C . GLY A 1 245 ? -11.365 -0.670 1.651 1.00 94.69 245 GLY A C 1
ATOM 1880 O O . GLY A 1 245 ? -10.664 -1.645 1.903 1.00 94.69 245 GLY A O 1
ATOM 1881 N N . VAL A 1 246 ? -11.104 0.142 0.627 1.00 95.88 246 VAL A N 1
ATOM 1882 C CA . VAL A 1 246 ? -9.915 0.029 -0.230 1.00 95.88 246 VAL A CA 1
ATOM 1883 C C . VAL A 1 246 ? -9.118 1.323 -0.150 1.00 95.88 246 VAL A C 1
ATOM 1885 O O . VAL A 1 246 ? -9.687 2.411 -0.217 1.00 95.88 246 VAL A O 1
ATOM 1888 N N . ARG A 1 247 ? -7.800 1.203 -0.003 1.00 95.69 247 ARG A N 1
ATOM 1889 C CA . ARG A 1 247 ? -6.881 2.338 0.098 1.00 95.69 247 ARG A CA 1
ATOM 1890 C C . ARG A 1 247 ? -5.558 2.076 -0.611 1.00 95.69 247 ARG A C 1
ATOM 1892 O O . ARG A 1 247 ? -5.208 0.923 -0.869 1.00 95.69 247 ARG A O 1
ATOM 1899 N N . ALA A 1 248 ? -4.818 3.146 -0.877 1.00 96.50 248 ALA A N 1
ATOM 1900 C CA . ALA A 1 248 ? -3.524 3.106 -1.545 1.00 96.50 248 ALA A CA 1
ATOM 1901 C C . ALA A 1 248 ? -2.448 3.895 -0.780 1.00 96.50 248 ALA A C 1
ATOM 1903 O O . ALA A 1 248 ? -2.715 4.970 -0.240 1.00 96.50 248 ALA A O 1
ATOM 1904 N N . ILE A 1 249 ? -1.230 3.360 -0.763 1.00 95.75 249 ILE A N 1
ATOM 1905 C CA . ILE A 1 249 ? -0.008 3.996 -0.258 1.00 95.75 249 ILE A CA 1
ATOM 1906 C C . ILE A 1 249 ? 0.977 4.076 -1.427 1.00 95.75 249 ILE A C 1
ATOM 1908 O O . ILE A 1 249 ? 1.222 3.055 -2.072 1.00 95.75 249 ILE A O 1
ATOM 1912 N N . LEU A 1 250 ? 1.498 5.274 -1.695 1.00 93.94 250 LEU A N 1
ATOM 1913 C CA . LEU A 1 250 ? 2.331 5.631 -2.851 1.00 93.94 250 LEU A CA 1
ATOM 1914 C C . LEU A 1 250 ? 3.665 6.248 -2.428 1.00 93.94 250 LEU A C 1
ATOM 1916 O O . LEU A 1 250 ? 3.674 6.935 -1.377 1.00 93.94 250 LEU A O 1
#

=== Feature glossary ===
Key to the feature types in this record:

Secondary structure (8-state, DSSP). Secondary structure is the local, repeating backbone conformation. DSSP classifies it into eight states by reading the hydrogen-bond network: three helix types (H, G, I), two β types (E, B), two non-regular types (T, S), and unstructured coil (-).

Backbone torsions (φ/ψ). Backbone dihedral angles. Every residue except chain termini has a φ (preceding-C → N → Cα → C) and a ψ (N → Cα → C → next-N). They are reported in degrees following the IUPAC sign convention. Secondary structure is essentially a statement about which (φ, ψ) basin each residue occupies.

Predicted aligned error. Predicted Aligned Error (PAE) is an AlphaFold confidence matrix: entry (i, j) is the expected error in the position of residue j, in ångströms, when the prediction is superimposed on the true structure at residue i. Low PAE within a block of residues means that block is internally rigid and well-predicted; high PAE between two blocks means their relative placement is uncertain even if each block individually is confident.

B-factor. B-factor (Debye–Waller factor) reflects atomic displacement in the crystal lattice. It is an experimental observable (units Å²), not a prediction; low values mean the atom is pinned down, high values mean it moves or is heterogeneous across the crystal.

Secondary structure (3-state, P-SEA). Three-state secondary structure (P-SEA) collaps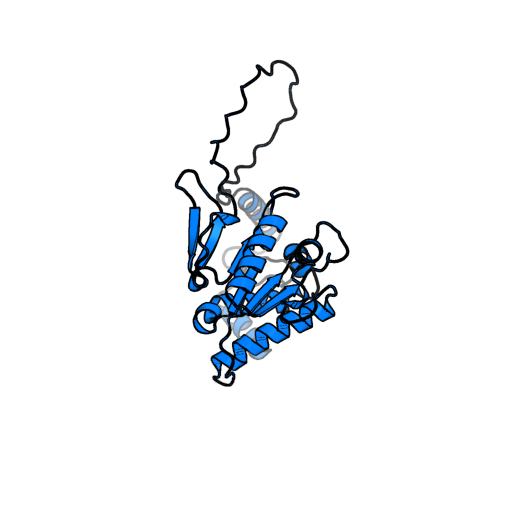es the eight DSSP classes into helix (a), strand (b), and coil (c). P-SEA assigns these from Cα geometry alone — distances and angles — without requiring backbone oxygens, so it works on any Cα trace.

Sequence. Primary structure: the covalent order of the twenty standard amino acids along the backbone. Two proteins with the same sequence will (almost always) fold to the same structure; two with 30% identity often share a fold but not the details.

pLDDT. pLDDT is the predicted lDDT-Cα score: AlphaFold's confidence that the local environment of each residue (all inter-atomic distances within 15 Å) is correctly placed. It is a per-residue number between 0 and 100, with higher meaning more reliable.

InterPro / GO / CATH / organism. Functional annotations link the protein to curated databases. InterPro entries identify conserved domains and families by matching the sequence against member-database signatures (Pfam, PROSITE, CDD, …). Gene Ontology (GO) terms describe molecular function, biological process, and cellular component in a controlled vocabulary. CATH places the structure in a hierarchical fold classification (Class/Architecture/Topology/Homologous-superfamily). The organism is the source species.

Contact-map, Ramachandran, and PAE plots. Three diagnostic plots accompany the record. The Cα contact map visualizes the tertiary structure as a 2D adjacency matrix (8 Å cutoff, sequence-local contacts suppressed). The Ramachandran plot shows the distribution of backbone (φ, ψ) torsions, with points in the α and β basins reflecting secondary structure content. The PAE plot shows AlphaFold's inter-residue confidence as a color matrix.

mmCIF coordinates. The mmCIF table is the protein's shape written out atom by atom. For each backbone N, Cα, C, and carbonyl O, it records an (x, y, z) coordinate triple in Å plus the residue type, chain letter, and residue number.

Radius of gyration, Cα contacts, bounding box. Three whole-structure scalars: the radius of gyration (RMS distance of Cα from centroid, in Å), the count of Cα–Cα contacts (pairs closer than 8 Å and separated by more than four residues in sequence — i.e. tertiary, not local, contacts), and the bounding-box dimensions. Together they distinguish compact globular folds from extended fibres or disordered chains.

Foldseek 3Di. The Foldseek 3Di string encodes local tertiary geometry as a 20-letter alphabet — one character per residue — derived from the relative positions of nearby Cα atoms. Unlike the amino-acid sequence, 3Di is a direct function of the 3D structure, so two proteins with the same fold have similar 3Di strings even at low sequence identity.

Rendered structure images. Six rendered views show the 3D structure from the faces of a cube — i.e. along ±x, ±y, ±z. Rendering representation is drawn randomly per protein from cartoon (secondary-structure ribbons), sticks (backbone bonds), or molecular surface; coloring is either N→C rainbow (blue at the N-terminus through red at the C-terminus) or one color per chain.

Nearest PDB structures. The Foldseek neighbor list gives the closest experimentally determined structures in the PDB, ranked by structural alignment. TM-score near 1 means near-identical fold; near 0.3 means only rough topology match. This is how one finds what a novel AlphaFold prediction most resembles in the solved-structure universe.

Solvent-accessible surface area. SASA measures how much of the protein is reachable by solvent. It is computed by rolling a water-sized probe over the atomic surface and summing the exposed area (Å²). Per-residue SASA distinguishes core (buried, low SASA) from surface (exposed, high SASA) residues; total SASA is a whole-molecule size measure.